Protein AF-A0A9J6RH20-F1 (afdb_monomer_lite)

Foldseek 3Di:
DVLVVVLVVLVVVLVVVLVVVCVVLVQDDPVDPDDQPDPVLVVLVVVLVVLLVVLVVCCVPHPPVVVSVLSNLVSVLVNLVVVLVCCCVPVVVSVVSVSSVSVSVSSVSSSVSVCCQFVDKDFPVNVQVVPVHPDLVQFQKKKKWKWFADPPDPDPVVRIDTPDIDMDRDSVLSVVLVVLSRPWTKGFDDDDDPARIWIWIWTDGPDDDTWIWIDGQQWIDTPPTIIGTDDGSVSVVCVVVVVRD

Structure (mmCIF, N/CA/C/O backbone):
data_AF-A0A9J6RH20-F1
#
_entry.id   AF-A0A9J6RH20-F1
#
loop_
_atom_site.group_PDB
_atom_site.id
_atom_site.type_symbol
_atom_site.label_atom_id
_atom_site.label_alt_id
_atom_site.label_comp_id
_atom_site.label_asym_id
_atom_site.label_entity_id
_atom_site.label_seq_id
_atom_site.pdbx_PDB_ins_code
_atom_site.Cartn_x
_atom_site.Cartn_y
_atom_sit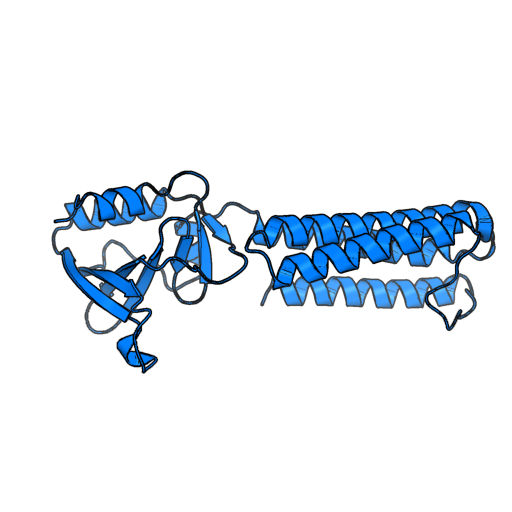e.Cartn_z
_atom_site.occupancy
_atom_site.B_iso_or_equiv
_atom_site.auth_seq_id
_atom_site.auth_comp_id
_atom_site.auth_asym_id
_atom_site.auth_atom_id
_atom_site.pdbx_PDB_model_num
ATOM 1 N N . MET A 1 1 ? -0.521 11.818 4.725 1.00 64.50 1 MET A N 1
ATOM 2 C CA . MET A 1 1 ? 0.294 13.010 4.383 1.00 64.50 1 MET A CA 1
ATOM 3 C C . MET A 1 1 ? 1.766 12.673 4.118 1.00 64.50 1 MET A C 1
ATOM 5 O O . MET A 1 1 ? 2.310 13.151 3.133 1.00 64.50 1 MET A O 1
ATOM 9 N N . TYR A 1 2 ? 2.419 11.834 4.931 1.00 85.81 2 TYR A N 1
ATOM 10 C CA . TYR A 1 2 ? 3.851 11.527 4.760 1.00 85.81 2 TYR A CA 1
ATOM 11 C C . TYR A 1 2 ? 4.201 10.781 3.461 1.00 85.81 2 TYR A C 1
ATOM 13 O O . TYR A 1 2 ? 5.155 11.158 2.785 1.00 85.81 2 TYR A O 1
ATOM 21 N N . LEU A 1 3 ? 3.400 9.788 3.052 1.00 89.50 3 LEU A N 1
ATOM 22 C CA . LEU A 1 3 ? 3.665 9.02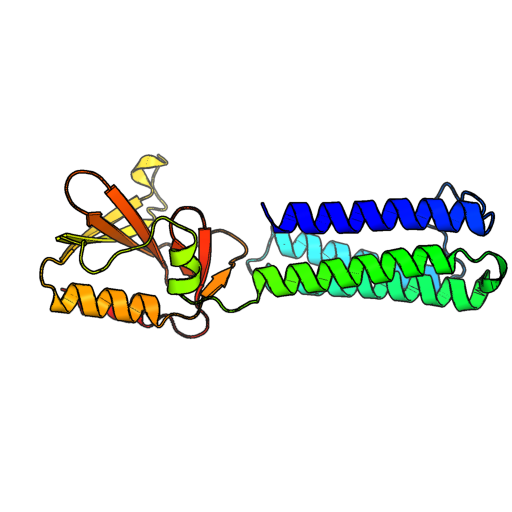5 1.825 1.00 89.50 3 LEU A CA 1
ATOM 23 C C . LEU A 1 3 ? 3.615 9.897 0.557 1.00 89.50 3 LEU A C 1
ATOM 25 O O . LEU A 1 3 ? 4.482 9.789 -0.305 1.00 89.50 3 LEU A O 1
ATOM 29 N N . SER A 1 4 ? 2.635 10.799 0.447 1.00 91.19 4 SER A N 1
ATOM 30 C CA . SER A 1 4 ? 2.509 11.688 -0.716 1.00 91.19 4 SER A CA 1
ATOM 31 C C . SER A 1 4 ? 3.667 12.682 -0.816 1.00 91.19 4 SER A C 1
ATOM 33 O O . SER A 1 4 ? 4.145 12.952 -1.918 1.00 91.19 4 SER A O 1
ATOM 35 N N . LEU A 1 5 ? 4.154 13.195 0.322 1.00 94.88 5 LEU A N 1
ATOM 36 C CA . LEU A 1 5 ? 5.342 14.052 0.365 1.00 94.88 5 LEU A CA 1
ATOM 37 C C . LEU A 1 5 ? 6.600 13.287 -0.061 1.00 94.88 5 LEU A C 1
ATOM 39 O O . LEU A 1 5 ? 7.385 13.815 -0.845 1.00 94.88 5 LEU A O 1
ATOM 43 N N . PHE A 1 6 ? 6.757 12.041 0.394 1.00 96.00 6 PHE A N 1
ATOM 44 C CA . PHE A 1 6 ? 7.849 11.161 -0.026 1.00 96.00 6 PHE A CA 1
ATOM 45 C C . PHE A 1 6 ? 7.833 10.898 -1.540 1.00 96.00 6 PHE A C 1
ATOM 47 O O . PHE A 1 6 ? 8.842 11.092 -2.209 1.00 96.00 6 PHE A O 1
ATOM 54 N N . ILE A 1 7 ? 6.685 10.523 -2.114 1.00 96.00 7 ILE A N 1
ATOM 55 C CA . ILE A 1 7 ? 6.575 10.278 -3.562 1.00 96.00 7 ILE A CA 1
ATOM 56 C C . ILE A 1 7 ? 6.901 11.556 -4.346 1.00 96.00 7 ILE A C 1
ATOM 58 O O . ILE A 1 7 ? 7.704 11.529 -5.280 1.00 96.00 7 ILE A O 1
ATOM 62 N N . THR A 1 8 ? 6.328 12.691 -3.936 1.00 96.62 8 THR A N 1
ATOM 63 C CA . THR A 1 8 ? 6.542 13.983 -4.606 1.00 96.62 8 THR A CA 1
ATOM 64 C C . THR A 1 8 ? 8.010 14.408 -4.558 1.00 96.62 8 THR A C 1
ATOM 66 O O . THR A 1 8 ? 8.539 14.885 -5.562 1.00 96.62 8 THR A O 1
ATOM 69 N N . SER A 1 9 ? 8.696 14.209 -3.427 1.00 97.50 9 SER A N 1
ATOM 70 C CA . SER A 1 9 ? 10.112 14.565 -3.298 1.00 97.50 9 SER A CA 1
ATOM 71 C C . SER A 1 9 ? 11.002 13.694 -4.186 1.00 97.50 9 SER A C 1
ATOM 73 O O . SER A 1 9 ? 11.855 14.232 -4.894 1.00 97.50 9 SER A O 1
ATOM 75 N N . VAL A 1 10 ? 10.763 12.379 -4.240 1.00 97.69 10 VAL A N 1
ATOM 76 C CA . VAL A 1 10 ? 11.505 11.466 -5.125 1.00 97.69 10 VAL A CA 1
ATOM 77 C C . VAL A 1 10 ? 11.283 11.832 -6.595 1.00 97.69 10 VAL A C 1
ATOM 79 O O . VAL A 1 10 ? 12.251 11.916 -7.358 1.00 97.69 10 VAL A O 1
ATOM 82 N N . MET A 1 11 ? 10.043 12.129 -6.998 1.00 96.56 11 MET A N 1
ATOM 83 C CA . MET A 1 11 ? 9.741 12.570 -8.366 1.00 96.56 11 MET A CA 1
ATOM 84 C C . MET A 1 11 ? 10.422 13.902 -8.708 1.00 96.56 11 MET A C 1
ATOM 86 O O . MET A 1 11 ? 10.992 14.031 -9.792 1.00 96.56 11 MET A O 1
ATOM 90 N N . LEU A 1 12 ? 10.433 14.868 -7.783 1.00 97.50 12 LEU A N 1
ATOM 91 C CA . LEU A 1 12 ? 11.101 16.157 -7.976 1.00 97.50 12 LEU A CA 1
ATOM 92 C C . LEU A 1 12 ? 12.617 15.993 -8.147 1.00 97.50 12 LEU A C 1
ATOM 94 O O . LEU A 1 12 ? 13.195 16.549 -9.080 1.00 97.50 12 LEU A O 1
ATOM 98 N N . VAL A 1 13 ? 13.264 15.199 -7.289 1.00 97.88 13 VAL A N 1
ATOM 99 C CA . VAL A 1 13 ? 14.702 14.901 -7.402 1.00 97.88 13 VAL A CA 1
ATOM 100 C C . VAL A 1 13 ? 15.001 14.208 -8.732 1.00 97.88 13 VAL A C 1
ATOM 102 O O . VAL A 1 13 ? 15.933 14.598 -9.433 1.00 97.88 13 VAL A O 1
ATOM 105 N N . THR A 1 14 ? 14.176 13.236 -9.125 1.00 96.44 14 THR A N 1
ATOM 106 C CA . THR A 1 14 ? 14.319 12.518 -10.403 1.00 96.44 14 THR A CA 1
ATOM 107 C C . THR A 1 14 ? 14.199 13.464 -11.597 1.00 96.44 14 THR A C 1
ATOM 109 O O . THR A 1 14 ? 14.996 13.380 -12.533 1.00 96.44 14 THR A O 1
ATOM 112 N N . LEU A 1 15 ? 13.254 14.408 -11.557 1.00 95.12 15 LEU A N 1
ATOM 113 C CA . LEU A 1 15 ? 13.087 15.433 -12.586 1.00 95.12 15 LEU A CA 1
ATOM 114 C C . LEU A 1 15 ? 14.332 16.325 -12.694 1.00 95.12 15 LEU A C 1
ATOM 116 O O . LEU A 1 15 ? 14.847 16.529 -13.794 1.00 95.12 15 LEU A O 1
ATOM 120 N N . LEU A 1 16 ? 14.847 16.823 -11.565 1.00 96.81 16 LEU A N 1
ATOM 121 C CA . LEU A 1 16 ? 16.051 17.660 -11.534 1.00 96.81 16 LEU A CA 1
ATOM 122 C C . LEU A 1 16 ? 17.280 16.911 -12.066 1.00 96.81 16 LEU A C 1
ATOM 124 O O . LEU A 1 16 ? 18.021 17.455 -12.888 1.00 96.81 16 LEU A O 1
ATOM 128 N N . LEU A 1 17 ? 17.467 15.651 -11.659 1.00 96.31 17 LEU A N 1
ATOM 129 C CA . LEU A 1 17 ? 18.543 14.794 -12.161 1.00 96.31 17 LEU A CA 1
ATOM 130 C C . LEU A 1 17 ? 18.401 14.530 -13.661 1.00 96.31 17 LEU A C 1
ATOM 132 O O . LEU A 1 17 ? 19.386 14.621 -14.388 1.00 96.31 17 LEU A O 1
ATOM 136 N N . THR A 1 18 ? 17.186 14.280 -14.146 1.00 93.25 18 THR A N 1
ATOM 137 C CA . THR A 1 18 ? 16.918 14.077 -15.576 1.00 93.25 18 THR A CA 1
ATOM 138 C C . THR A 1 18 ? 17.274 15.320 -16.388 1.00 93.25 18 THR A C 1
ATOM 140 O O . THR A 1 18 ? 17.950 15.217 -17.411 1.00 93.25 18 THR A O 1
ATOM 143 N N . LEU A 1 19 ? 16.880 16.511 -15.924 1.00 92.62 19 LEU A N 1
ATOM 144 C CA . LEU A 1 19 ? 17.245 17.777 -16.566 1.00 92.62 19 LEU A CA 1
ATOM 145 C C . LEU A 1 19 ? 18.763 17.995 -16.572 1.00 92.62 19 LEU A C 1
ATOM 147 O O . LEU A 1 19 ? 19.318 18.452 -17.574 1.00 92.62 19 LEU A O 1
ATOM 151 N N . TRP A 1 20 ? 19.439 17.650 -15.477 1.00 94.75 20 TRP A N 1
ATOM 152 C CA . TRP A 1 20 ? 20.892 17.740 -15.378 1.00 94.75 20 TRP A CA 1
ATOM 153 C C . TRP A 1 20 ? 21.604 16.764 -16.328 1.00 94.75 20 TRP A C 1
ATOM 155 O O . TRP A 1 20 ? 22.476 17.196 -17.082 1.00 94.75 20 TRP A O 1
ATOM 165 N N . VAL A 1 21 ? 21.200 15.488 -16.369 1.00 93.31 21 VAL A N 1
ATOM 166 C CA . VAL A 1 21 ? 21.754 14.463 -17.278 1.00 93.31 21 VAL A CA 1
ATOM 167 C C . VAL A 1 21 ? 21.551 14.867 -18.735 1.00 93.31 21 VAL A C 1
ATOM 169 O O . VAL A 1 21 ? 22.513 14.857 -19.504 1.00 93.31 21 VAL A O 1
ATOM 172 N N . LYS A 1 22 ? 20.342 15.313 -19.105 1.00 90.00 22 LYS A N 1
ATOM 173 C CA . LYS A 1 22 ? 20.048 15.801 -20.462 1.00 90.00 22 LYS A CA 1
ATOM 174 C C . LYS A 1 22 ? 20.998 16.917 -20.885 1.00 90.00 22 LYS A C 1
ATOM 176 O O . LYS A 1 22 ? 21.574 16.854 -21.967 1.00 90.00 22 LYS A O 1
ATOM 181 N N . ARG A 1 23 ? 21.214 17.907 -20.011 1.00 90.75 23 ARG A N 1
ATOM 182 C CA . ARG A 1 23 ? 22.153 19.012 -20.268 1.00 90.75 23 ARG A CA 1
ATOM 183 C C . ARG A 1 23 ? 23.605 18.544 -20.330 1.00 90.75 23 ARG A C 1
ATOM 185 O O . ARG A 1 23 ? 24.365 19.053 -21.144 1.00 90.75 23 ARG A O 1
ATOM 192 N N . LYS A 1 24 ? 24.003 17.604 -19.470 1.00 93.81 24 LYS A N 1
ATOM 193 C CA . LYS A 1 24 ? 25.392 17.138 -19.367 1.00 93.81 24 LYS A CA 1
ATOM 194 C C . LYS A 1 24 ? 25.829 16.307 -20.572 1.00 93.81 24 LYS A C 1
ATOM 196 O O . LYS A 1 24 ? 26.996 16.384 -20.954 1.00 93.81 24 LYS A O 1
ATOM 201 N N . PHE A 1 25 ? 24.921 15.509 -21.129 1.00 91.06 25 PHE A N 1
ATOM 202 C CA . PHE A 1 25 ? 25.216 14.576 -22.217 1.00 91.06 25 PHE A CA 1
ATOM 203 C C . PHE A 1 25 ? 24.659 15.004 -23.577 1.00 91.06 25 PHE A C 1
ATOM 205 O O . PHE A 1 25 ? 24.867 14.275 -24.541 1.00 91.06 25 PHE A O 1
ATOM 212 N N . THR A 1 26 ? 24.009 16.170 -23.658 1.00 89.00 26 THR A N 1
ATOM 213 C CA . THR A 1 26 ? 23.410 16.714 -24.890 1.00 89.00 26 THR A CA 1
ATOM 214 C C . THR A 1 26 ? 22.468 15.706 -25.554 1.00 89.00 26 THR A C 1
ATOM 216 O O . THR A 1 26 ? 22.527 15.471 -26.754 1.00 89.00 26 THR A O 1
ATOM 219 N N . ILE A 1 27 ? 21.623 15.074 -24.738 1.00 83.56 27 ILE A N 1
ATOM 220 C CA . ILE A 1 27 ? 20.660 14.073 -25.201 1.00 83.56 27 ILE A CA 1
ATOM 221 C C . ILE A 1 27 ? 19.547 14.785 -25.979 1.00 83.56 27 ILE A C 1
ATOM 223 O O . ILE A 1 27 ? 18.946 15.735 -25.460 1.00 83.56 27 ILE A O 1
ATOM 227 N N . GLU A 1 28 ? 19.280 14.343 -27.209 1.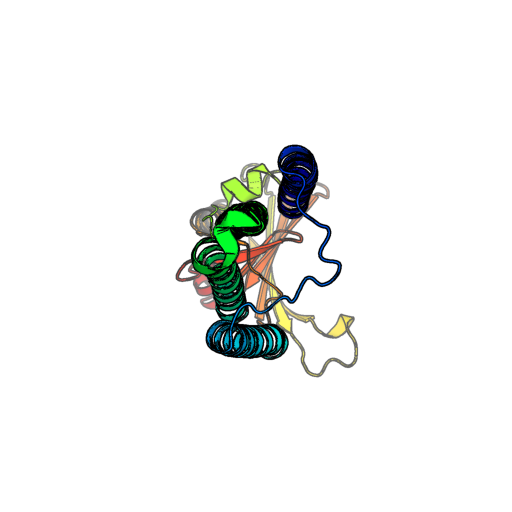00 77.31 28 GLU A N 1
ATOM 228 C CA . GLU A 1 28 ? 18.233 14.924 -28.048 1.00 77.31 28 GLU A CA 1
ATOM 229 C C . GLU A 1 28 ? 16.852 14.758 -27.405 1.00 77.31 28 GLU A C 1
ATOM 231 O O . GLU A 1 28 ? 16.522 13.751 -26.777 1.00 77.31 28 GLU A O 1
ATOM 236 N N . VAL A 1 29 ? 16.013 15.787 -27.536 1.00 63.53 29 VAL A N 1
ATOM 237 C CA . VAL A 1 29 ? 14.660 15.750 -26.983 1.00 63.53 29 VAL A CA 1
ATOM 238 C C . VAL A 1 29 ? 13.789 14.901 -27.898 1.00 63.53 29 VAL A C 1
ATOM 240 O O . VAL A 1 29 ? 13.156 15.411 -28.820 1.00 63.53 29 VAL A O 1
ATOM 243 N N . ASN A 1 30 ? 13.706 13.604 -27.612 1.00 62.31 30 ASN A N 1
ATOM 244 C CA . ASN A 1 30 ? 12.629 12.794 -28.157 1.00 62.31 30 ASN A CA 1
ATOM 245 C C . ASN A 1 30 ? 11.309 13.234 -27.509 1.00 62.31 30 ASN A C 1
ATOM 247 O O . ASN A 1 30 ? 11.083 13.059 -26.312 1.00 62.31 30 ASN A O 1
ATOM 251 N N . VAL A 1 31 ? 10.441 13.859 -28.308 1.00 53.22 31 VAL A N 1
ATOM 252 C CA . VAL A 1 31 ? 9.134 14.383 -27.868 1.00 53.22 31 VAL A CA 1
ATOM 253 C C . VAL A 1 31 ? 8.159 13.243 -27.541 1.00 53.22 31 VAL A C 1
ATOM 255 O O . VAL A 1 31 ? 7.166 13.448 -26.846 1.00 53.22 31 VAL A O 1
ATOM 258 N N . TRP A 1 32 ? 8.444 12.026 -28.016 1.00 51.25 32 TRP A N 1
ATOM 259 C CA . TRP A 1 32 ? 7.594 10.859 -27.823 1.00 51.25 32 TRP A CA 1
ATOM 260 C C . TRP A 1 32 ? 8.160 9.910 -26.757 1.00 51.25 32 TRP A C 1
ATOM 262 O O . TRP A 1 32 ? 9.207 9.307 -26.981 1.00 51.25 32 TRP A O 1
ATOM 272 N N . PRO A 1 33 ? 7.447 9.696 -25.633 1.00 57.22 33 PRO A N 1
ATOM 273 C CA . PRO A 1 33 ? 7.879 8.791 -24.563 1.00 57.22 33 PRO A CA 1
ATOM 274 C C . PRO A 1 33 ? 7.775 7.301 -24.941 1.00 57.22 33 PRO A C 1
ATOM 276 O O . PRO A 1 33 ? 8.139 6.439 -24.151 1.00 57.22 33 PRO A O 1
ATOM 279 N N . TYR A 1 34 ? 7.255 6.985 -26.133 1.00 60.09 34 TYR A N 1
ATOM 280 C CA . TYR A 1 34 ? 7.046 5.627 -26.635 1.00 60.09 34 TYR A CA 1
ATOM 281 C C . TYR A 1 34 ? 7.910 5.377 -27.879 1.00 60.09 34 TYR A C 1
ATOM 283 O O . TYR A 1 34 ? 7.411 5.322 -29.004 1.00 60.09 34 TYR A O 1
ATOM 291 N N . ARG A 1 35 ? 9.224 5.222 -27.684 1.00 71.50 35 ARG A N 1
ATOM 292 C CA . ARG A 1 35 ? 10.146 4.794 -28.745 1.00 71.50 35 ARG A CA 1
ATOM 293 C C . ARG A 1 35 ? 10.448 3.306 -28.581 1.00 71.50 35 ARG A C 1
ATOM 295 O O . ARG A 1 35 ? 11.032 2.873 -27.596 1.00 71.50 35 ARG A O 1
ATOM 302 N N . THR A 1 36 ? 10.022 2.497 -29.547 1.00 81.19 36 THR A N 1
ATOM 303 C CA . THR A 1 36 ? 10.383 1.074 -29.598 1.00 81.19 36 THR A CA 1
ATOM 304 C C . THR A 1 36 ? 11.574 0.883 -30.524 1.00 81.19 36 THR A C 1
ATOM 306 O O . THR A 1 36 ? 11.477 1.210 -31.702 1.00 81.19 36 THR A O 1
ATOM 309 N N . ILE A 1 37 ? 12.653 0.302 -30.006 1.00 86.00 37 ILE A N 1
ATOM 310 C CA . ILE A 1 37 ? 13.910 0.098 -30.748 1.00 86.00 37 ILE A CA 1
ATOM 311 C C . ILE A 1 37 ? 13.798 -1.052 -31.759 1.00 86.00 37 ILE A C 1
ATOM 313 O O . ILE A 1 37 ? 14.324 -0.991 -32.864 1.00 86.00 37 ILE A O 1
ATOM 317 N N . ASN A 1 38 ? 13.096 -2.128 -31.395 1.00 90.38 38 ASN A N 1
ATOM 318 C CA . ASN A 1 38 ? 12.910 -3.289 -32.262 1.00 90.38 38 ASN A CA 1
ATOM 319 C C . ASN A 1 38 ? 11.540 -3.957 -32.045 1.00 90.38 38 ASN A C 1
ATOM 321 O O . ASN A 1 38 ? 10.786 -3.617 -31.127 1.00 90.38 38 ASN A O 1
ATOM 325 N N . ASN A 1 39 ? 11.213 -4.932 -32.900 1.00 91.75 39 ASN A N 1
ATOM 326 C CA . ASN A 1 39 ? 9.940 -5.658 -32.836 1.00 91.75 39 ASN A CA 1
ATOM 327 C C . ASN A 1 39 ? 9.758 -6.417 -31.514 1.00 91.75 39 ASN A C 1
ATOM 329 O O . ASN A 1 39 ? 8.654 -6.435 -30.975 1.00 91.75 39 ASN A O 1
ATOM 333 N N . THR A 1 40 ? 10.827 -6.995 -30.962 1.00 92.62 40 THR A N 1
ATOM 334 C CA . THR A 1 40 ? 10.778 -7.693 -29.670 1.00 92.62 40 THR A CA 1
ATOM 335 C C . THR A 1 40 ? 10.413 -6.733 -28.542 1.00 92.62 40 THR A C 1
ATOM 337 O O . THR A 1 40 ? 9.513 -7.025 -27.758 1.00 92.62 40 THR A O 1
ATOM 340 N N . HIS A 1 41 ? 11.025 -5.548 -28.515 1.00 91.88 41 HIS A N 1
ATOM 341 C CA . HIS A 1 41 ? 10.736 -4.504 -27.539 1.00 91.88 41 HIS A CA 1
ATOM 342 C C . HIS A 1 41 ? 9.264 -4.081 -27.620 1.00 91.88 41 HIS A C 1
ATOM 344 O O . HIS A 1 41 ? 8.563 -4.048 -26.609 1.00 91.88 41 HIS A O 1
ATOM 350 N N . LYS A 1 42 ? 8.742 -3.887 -28.835 1.00 92.25 42 LYS A N 1
ATOM 351 C CA . LYS A 1 42 ? 7.322 -3.590 -29.060 1.00 92.25 42 LYS A CA 1
ATOM 352 C C . LYS A 1 42 ? 6.384 -4.677 -28.521 1.00 92.25 42 LYS A C 1
ATOM 354 O O . LYS A 1 42 ? 5.338 -4.350 -27.961 1.00 92.25 42 LYS A O 1
ATOM 359 N N . VAL A 1 43 ? 6.727 -5.955 -28.694 1.00 95.19 43 VAL A N 1
ATOM 360 C CA . VAL A 1 43 ? 5.924 -7.078 -28.178 1.00 95.19 43 VAL A CA 1
ATOM 361 C C . VAL A 1 43 ? 5.936 -7.098 -26.651 1.00 95.19 43 VAL A C 1
ATOM 363 O O . VAL A 1 43 ? 4.864 -7.144 -26.051 1.00 95.19 43 VAL A O 1
ATOM 366 N N . VAL A 1 44 ? 7.110 -6.984 -26.023 1.00 94.44 44 VAL A N 1
ATOM 367 C CA . VAL A 1 44 ? 7.230 -6.960 -24.554 1.00 94.44 44 VAL A CA 1
ATOM 368 C C . VAL A 1 44 ? 6.430 -5.799 -23.961 1.00 94.44 44 VAL A C 1
ATOM 370 O O . VAL A 1 44 ? 5.639 -6.012 -23.047 1.00 94.44 44 VAL A O 1
ATOM 373 N N . LYS A 1 45 ? 6.523 -4.598 -24.545 1.00 92.50 45 LYS A N 1
ATOM 374 C CA . LYS A 1 45 ? 5.720 -3.436 -24.131 1.00 92.50 45 LYS A CA 1
ATOM 375 C C . LYS A 1 45 ? 4.220 -3.688 -24.172 1.00 92.50 45 LYS A C 1
ATOM 377 O O . LYS A 1 45 ? 3.513 -3.313 -23.243 1.00 92.50 45 LYS A O 1
ATOM 382 N N . ARG A 1 46 ? 3.729 -4.328 -25.236 1.00 94.25 46 ARG A N 1
ATOM 383 C CA . ARG A 1 46 ? 2.306 -4.671 -25.369 1.00 94.25 46 ARG A CA 1
ATOM 384 C C . ARG A 1 46 ? 1.861 -5.667 -24.306 1.00 94.25 46 ARG A C 1
ATOM 386 O O . ARG A 1 46 ? 0.773 -5.506 -23.768 1.00 94.25 46 ARG A O 1
ATOM 393 N N . ILE A 1 47 ? 2.703 -6.650 -23.990 1.00 96.62 47 ILE A N 1
ATOM 394 C CA . ILE A 1 47 ? 2.435 -7.620 -22.924 1.00 96.62 47 ILE A CA 1
ATOM 395 C C . ILE A 1 47 ? 2.381 -6.910 -21.565 1.00 96.62 47 ILE A C 1
ATOM 397 O O . ILE A 1 47 ? 1.399 -7.066 -20.845 1.00 96.62 47 ILE A O 1
ATOM 401 N N . CYS A 1 48 ? 3.373 -6.074 -21.238 1.00 96.06 48 CYS A N 1
ATOM 402 C CA . CYS A 1 48 ? 3.378 -5.305 -19.990 1.00 96.06 48 CYS A CA 1
ATOM 403 C C . CYS A 1 48 ? 2.161 -4.377 -19.882 1.00 96.06 48 CYS A C 1
ATOM 405 O O . CYS A 1 48 ? 1.530 -4.318 -18.832 1.00 96.06 48 CYS A O 1
ATOM 407 N N . LEU A 1 49 ? 1.794 -3.689 -20.968 1.00 95.19 49 LEU A N 1
ATOM 408 C CA . LEU A 1 49 ? 0.612 -2.827 -21.003 1.00 95.19 49 LEU A CA 1
ATOM 409 C C . LEU A 1 49 ? -0.677 -3.625 -20.782 1.00 95.19 49 LEU A C 1
ATOM 411 O O . LEU A 1 49 ? -1.529 -3.196 -20.010 1.00 95.19 49 LEU A O 1
ATOM 415 N N . PHE A 1 50 ? -0.813 -4.786 -21.427 1.00 97.31 50 PHE A N 1
ATOM 416 C CA . PHE A 1 50 ? -1.953 -5.676 -21.218 1.00 97.31 50 PHE A CA 1
ATOM 417 C C . PHE A 1 50 ? -2.068 -6.094 -19.746 1.00 97.31 50 PHE A C 1
ATOM 419 O O . PHE A 1 50 ? -3.130 -5.925 -19.151 1.00 97.31 50 PHE A O 1
ATOM 426 N N . PHE A 1 51 ? -0.973 -6.550 -19.129 1.00 97.31 51 PHE A N 1
ATOM 427 C CA . PHE A 1 51 ? -0.968 -6.902 -17.706 1.00 97.31 51 PHE A CA 1
ATOM 428 C C . PHE A 1 51 ? -1.260 -5.707 -16.795 1.00 97.31 51 PHE A C 1
ATOM 430 O O . PHE A 1 51 ? -2.000 -5.858 -15.825 1.00 97.31 51 PHE A O 1
ATOM 437 N N . ALA A 1 52 ? -0.737 -4.520 -17.110 1.00 96.38 52 ALA A N 1
ATOM 438 C CA . ALA A 1 52 ? -1.030 -3.307 -16.354 1.00 96.38 52 ALA A CA 1
ATOM 439 C C . ALA A 1 52 ? -2.526 -2.960 -16.405 1.00 96.38 52 ALA A C 1
ATOM 441 O O . ALA A 1 52 ? -3.114 -2.681 -15.365 1.00 96.38 52 ALA A O 1
ATOM 442 N N . ILE A 1 53 ? -3.159 -3.048 -17.582 1.00 96.88 53 ILE A N 1
ATOM 443 C CA . ILE A 1 53 ? -4.608 -2.842 -17.736 1.00 96.88 53 ILE A CA 1
ATOM 444 C C . ILE A 1 53 ? -5.383 -3.869 -16.908 1.00 96.88 53 ILE A C 1
ATOM 446 O O . ILE A 1 53 ? -6.258 -3.476 -16.144 1.00 96.88 53 ILE A O 1
ATOM 450 N N . VAL A 1 54 ? -5.032 -5.158 -16.995 1.00 96.44 54 VAL A N 1
ATOM 451 C CA . VAL A 1 54 ? -5.671 -6.215 -16.191 1.00 96.44 54 VAL A CA 1
ATOM 452 C C . VAL A 1 54 ? -5.557 -5.921 -14.693 1.00 96.44 54 VAL A C 1
ATOM 454 O O . VAL A 1 54 ? -6.547 -6.054 -13.978 1.00 96.44 54 VAL A O 1
ATOM 457 N N . CYS A 1 55 ? -4.392 -5.473 -14.214 1.00 96.00 55 CYS A N 1
ATOM 458 C CA . CYS A 1 55 ? -4.212 -5.127 -12.803 1.00 96.00 55 CYS A CA 1
ATOM 459 C C . CYS A 1 55 ? -5.038 -3.905 -12.397 1.00 96.00 55 CYS A C 1
ATOM 461 O O . CYS A 1 55 ? -5.683 -3.937 -11.355 1.00 96.00 55 CYS A O 1
ATOM 463 N N . ILE A 1 56 ? -5.063 -2.853 -13.221 1.00 94.88 56 ILE A N 1
ATOM 464 C CA . ILE A 1 56 ? -5.880 -1.660 -12.965 1.00 94.88 56 ILE A CA 1
ATOM 465 C C . ILE A 1 56 ? -7.360 -2.041 -12.914 1.00 94.88 56 ILE A C 1
ATOM 467 O O . ILE A 1 56 ? -8.051 -1.656 -11.981 1.00 94.88 56 ILE A O 1
ATOM 471 N N . THR A 1 57 ? -7.853 -2.838 -13.862 1.00 93.75 57 THR A N 1
ATOM 472 C CA . THR A 1 57 ? -9.233 -3.337 -13.838 1.00 93.75 57 THR A CA 1
ATOM 473 C C . THR A 1 57 ? -9.502 -4.190 -12.595 1.00 93.75 57 THR A C 1
ATOM 475 O O . THR A 1 57 ? -10.531 -4.013 -11.947 1.00 93.75 57 THR A O 1
ATOM 478 N N . GLY A 1 58 ? -8.565 -5.061 -12.214 1.00 91.75 58 GLY A N 1
ATOM 479 C CA . GLY A 1 58 ? -8.643 -5.853 -10.986 1.00 91.75 58 GLY A CA 1
ATOM 480 C C . GLY A 1 58 ? -8.759 -4.994 -9.726 1.00 91.75 58 GLY A C 1
ATOM 481 O O . GLY A 1 58 ? -9.585 -5.300 -8.873 1.00 91.75 58 GLY A O 1
ATOM 482 N N . LEU A 1 59 ? -8.026 -3.876 -9.653 1.00 89.81 59 LEU A N 1
ATOM 483 C CA . LEU A 1 59 ? -8.111 -2.906 -8.553 1.00 89.81 59 LEU A CA 1
ATOM 484 C C . LEU A 1 59 ? -9.491 -2.245 -8.407 1.00 89.81 59 LEU A C 1
ATOM 486 O O . LEU A 1 59 ? -9.757 -1.696 -7.348 1.00 89.81 59 LEU A O 1
ATOM 490 N N . PHE A 1 60 ? -10.351 -2.248 -9.430 1.00 86.38 60 PHE A N 1
ATOM 491 C CA . PHE A 1 60 ? -11.689 -1.639 -9.346 1.00 86.38 60 PHE A CA 1
ATOM 492 C C . PHE A 1 60 ? -12.819 -2.646 -9.129 1.00 86.38 60 PHE A C 1
ATOM 494 O O . PHE A 1 60 ? -13.903 -2.253 -8.711 1.00 86.38 60 PHE A O 1
ATOM 501 N N . ILE A 1 61 ? -12.600 -3.917 -9.470 1.00 86.12 61 ILE A N 1
ATOM 502 C CA . ILE A 1 61 ? -13.669 -4.929 -9.521 1.00 86.12 61 ILE A CA 1
ATOM 503 C C . ILE A 1 61 ? -13.492 -5.993 -8.430 1.00 86.12 61 ILE A C 1
ATOM 505 O O . ILE A 1 61 ? -14.434 -6.711 -8.107 1.00 86.12 61 ILE A O 1
ATOM 509 N N . SER A 1 62 ? -12.293 -6.122 -7.866 1.00 81.12 62 SER A N 1
ATOM 510 C CA . SER A 1 62 ? -11.949 -7.200 -6.946 1.00 81.12 62 SER A CA 1
ATOM 511 C C . SER A 1 62 ? -11.559 -6.688 -5.568 1.00 81.12 62 SER A C 1
ATOM 513 O O . SER A 1 62 ? -10.854 -5.692 -5.451 1.00 81.12 62 SER A O 1
ATOM 515 N N . ASN A 1 63 ? -11.896 -7.463 -4.535 1.00 78.69 63 ASN A N 1
ATOM 516 C CA . ASN A 1 63 ? -11.473 -7.204 -3.157 1.00 78.69 63 ASN A CA 1
ATOM 517 C C . ASN A 1 63 ? -9.989 -7.542 -2.896 1.00 78.69 63 ASN A C 1
ATOM 519 O O . ASN A 1 63 ? -9.469 -7.296 -1.810 1.00 78.69 63 ASN A O 1
ATOM 523 N N . TYR A 1 64 ? -9.269 -8.062 -3.897 1.00 83.56 64 TYR A N 1
ATOM 524 C CA . TYR A 1 64 ? -7.839 -8.385 -3.817 1.00 83.56 64 TYR A CA 1
ATOM 525 C C . TYR A 1 64 ? -6.931 -7.200 -4.199 1.00 83.56 64 TYR A C 1
ATOM 527 O O . TYR A 1 64 ? -5.978 -7.354 -4.970 1.00 83.56 64 TYR A O 1
ATOM 535 N N . TYR A 1 65 ? -7.210 -6.007 -3.664 1.00 84.94 65 TYR A N 1
ATOM 536 C CA . TYR A 1 65 ? -6.496 -4.769 -4.008 1.00 84.94 65 TYR A CA 1
ATOM 537 C C . TYR A 1 65 ? -4.979 -4.867 -3.788 1.00 84.94 65 TYR A C 1
ATOM 539 O O . TYR A 1 65 ? -4.199 -4.435 -4.634 1.00 84.94 65 TYR A O 1
ATOM 547 N N . GLU A 1 66 ? -4.551 -5.488 -2.683 1.00 85.38 66 GLU A N 1
ATOM 548 C CA . GLU A 1 66 ? -3.132 -5.700 -2.355 1.00 85.38 66 GLU A CA 1
ATOM 549 C C . GLU A 1 66 ? -2.408 -6.497 -3.450 1.00 85.38 66 GLU A C 1
ATOM 551 O O . GLU A 1 66 ? -1.349 -6.090 -3.933 1.00 85.38 66 GLU A O 1
ATOM 556 N N . PHE A 1 67 ? -3.012 -7.606 -3.887 1.00 90.31 67 PHE A N 1
ATOM 557 C CA . PHE A 1 67 ? -2.447 -8.482 -4.910 1.00 90.31 67 PHE A CA 1
ATOM 558 C C . PHE A 1 67 ? -2.299 -7.757 -6.251 1.00 90.31 67 PHE A C 1
ATOM 560 O O . PHE A 1 67 ? -1.223 -7.776 -6.856 1.00 90.31 67 PHE A O 1
ATOM 567 N N . PHE A 1 68 ? -3.354 -7.076 -6.708 1.00 93.25 68 PHE A N 1
ATOM 568 C CA . PHE A 1 68 ? -3.308 -6.335 -7.969 1.00 93.25 68 PHE A CA 1
ATOM 569 C C . PHE A 1 68 ? -2.381 -5.116 -7.897 1.00 93.25 68 PHE A C 1
ATOM 571 O O . PHE A 1 68 ? -1.684 -4.833 -8.871 1.00 93.25 68 PHE A O 1
ATOM 578 N N . GLY A 1 69 ? -2.310 -4.437 -6.749 1.00 92.06 69 GLY A N 1
ATOM 579 C CA . GLY A 1 69 ? -1.417 -3.300 -6.525 1.00 92.06 69 GLY A CA 1
ATOM 580 C C . GLY A 1 69 ? 0.059 -3.696 -6.574 1.00 92.06 69 GLY A C 1
ATOM 581 O O . GLY A 1 69 ? 0.839 -3.074 -7.300 1.00 92.06 69 GLY A O 1
ATOM 582 N N . ILE A 1 70 ? 0.442 -4.772 -5.874 1.00 93.56 70 ILE A N 1
ATOM 583 C CA . ILE A 1 70 ? 1.810 -5.315 -5.923 1.00 93.56 70 ILE A CA 1
ATOM 584 C C . ILE A 1 70 ? 2.142 -5.805 -7.336 1.00 93.56 70 ILE A C 1
ATOM 586 O O . ILE A 1 70 ? 3.212 -5.502 -7.862 1.00 93.56 70 ILE A O 1
ATOM 590 N N . THR A 1 71 ? 1.225 -6.529 -7.982 1.00 95.38 71 THR A N 1
ATOM 591 C CA . THR A 1 71 ? 1.453 -7.043 -9.341 1.00 95.38 71 THR A CA 1
ATOM 592 C C . THR A 1 71 ? 1.651 -5.902 -10.339 1.00 95.38 71 THR A C 1
ATOM 594 O O . THR A 1 71 ? 2.584 -5.946 -11.141 1.00 95.38 71 THR A O 1
ATOM 597 N N . LEU A 1 72 ? 0.845 -4.837 -10.256 1.00 95.75 72 LEU A N 1
ATOM 598 C CA . LEU A 1 72 ? 1.001 -3.643 -11.089 1.00 95.75 72 LEU A CA 1
ATOM 599 C C . LEU A 1 72 ? 2.372 -2.989 -10.884 1.00 95.75 72 LEU A C 1
ATOM 601 O O . LEU A 1 72 ? 3.042 -2.644 -11.858 1.00 95.75 72 LEU A O 1
ATOM 605 N N . MET A 1 73 ? 2.812 -2.861 -9.631 1.00 95.44 73 MET A N 1
ATOM 606 C CA . MET A 1 73 ? 4.128 -2.322 -9.285 1.00 95.44 73 MET A CA 1
ATOM 607 C C . MET A 1 73 ? 5.258 -3.149 -9.918 1.00 95.44 73 MET A C 1
ATOM 609 O O . MET A 1 73 ? 6.143 -2.585 -10.562 1.00 95.44 73 MET A O 1
ATOM 613 N N . ILE A 1 74 ? 5.189 -4.482 -9.823 1.00 97.00 74 ILE A N 1
ATOM 614 C CA . ILE A 1 74 ? 6.155 -5.399 -10.450 1.00 97.00 74 ILE A CA 1
ATOM 615 C C . ILE A 1 74 ? 6.167 -5.228 -11.973 1.00 97.00 74 ILE A C 1
ATOM 617 O O . ILE A 1 74 ? 7.241 -5.122 -12.565 1.00 97.00 74 ILE A O 1
ATOM 621 N N . VAL A 1 75 ? 4.995 -5.163 -12.613 1.00 97.19 75 VAL A N 1
ATOM 622 C CA . VAL A 1 75 ? 4.872 -4.985 -14.071 1.00 97.19 75 VAL A CA 1
ATOM 623 C C . VAL A 1 75 ? 5.502 -3.666 -14.526 1.00 97.19 75 VAL A C 1
ATOM 625 O O . VAL A 1 75 ? 6.230 -3.645 -15.522 1.00 97.19 75 VAL A O 1
ATOM 628 N N . VAL A 1 76 ? 5.269 -2.572 -13.793 1.00 95.56 76 VAL A N 1
ATOM 629 C CA . VAL A 1 76 ? 5.857 -1.258 -14.097 1.00 95.56 76 VAL A CA 1
ATOM 630 C C . VAL A 1 76 ? 7.377 -1.288 -13.940 1.00 95.56 76 VAL A C 1
ATOM 632 O O . VAL A 1 76 ? 8.082 -0.879 -14.863 1.00 95.56 76 VAL A O 1
ATOM 635 N N . ILE A 1 77 ? 7.894 -1.816 -12.826 1.00 96.81 77 ILE A N 1
ATOM 636 C CA . ILE A 1 77 ? 9.344 -1.943 -12.597 1.00 96.81 77 ILE A CA 1
ATOM 637 C C . ILE A 1 77 ? 9.984 -2.791 -13.697 1.00 96.81 77 ILE A C 1
ATOM 639 O O . ILE A 1 77 ? 10.978 -2.376 -14.289 1.00 96.81 77 ILE A O 1
ATOM 643 N N . PHE A 1 78 ? 9.408 -3.956 -14.002 1.00 97.19 78 PHE A N 1
ATOM 644 C CA . PHE A 1 78 ? 9.917 -4.840 -15.046 1.00 97.19 78 PHE A CA 1
ATOM 645 C C . PHE A 1 78 ? 9.962 -4.135 -16.404 1.00 97.19 78 PHE A C 1
ATOM 647 O O . PHE A 1 78 ? 10.976 -4.206 -17.097 1.00 97.19 78 PHE A O 1
ATOM 654 N N . SER A 1 79 ? 8.899 -3.408 -16.764 1.00 95.19 79 SER A N 1
ATOM 655 C CA . SER A 1 79 ? 8.867 -2.614 -17.993 1.00 95.19 79 SER A CA 1
ATOM 656 C C . SER A 1 79 ? 10.003 -1.586 -18.039 1.00 95.19 79 SER A C 1
ATOM 658 O O . SER A 1 79 ? 10.659 -1.472 -19.068 1.00 95.19 79 SER A O 1
ATOM 660 N N . LEU A 1 80 ? 10.256 -0.854 -16.950 1.00 94.69 80 LEU A N 1
ATOM 661 C CA . LEU A 1 80 ? 11.308 0.173 -16.896 1.00 94.69 80 LEU A CA 1
ATOM 662 C C . LEU A 1 80 ? 12.725 -0.425 -16.944 1.00 94.69 80 LEU A C 1
ATOM 664 O O . LEU A 1 80 ? 13.597 0.083 -17.655 1.00 94.69 80 LEU A O 1
ATOM 668 N N . ILE A 1 81 ? 12.947 -1.543 -16.243 1.00 96.00 81 ILE A N 1
ATOM 669 C CA . ILE A 1 81 ? 14.207 -2.299 -16.312 1.00 96.00 81 ILE A CA 1
ATOM 670 C C . ILE A 1 81 ? 14.455 -2.762 -17.747 1.00 96.00 81 ILE A C 1
ATOM 672 O O . ILE A 1 81 ? 15.571 -2.642 -18.257 1.00 96.00 81 ILE A O 1
ATOM 676 N N . TYR A 1 82 ? 13.420 -3.291 -18.401 1.00 95.31 82 TYR A N 1
ATOM 677 C CA . TYR A 1 82 ? 13.531 -3.780 -19.765 1.00 95.31 82 TYR A CA 1
ATOM 678 C C . TYR A 1 82 ? 13.854 -2.652 -20.754 1.00 95.31 82 TYR A C 1
ATOM 680 O O . TYR A 1 82 ? 14.748 -2.832 -21.578 1.00 95.31 82 TYR A O 1
ATOM 688 N N . ASP A 1 83 ? 13.221 -1.481 -20.629 1.00 91.69 83 ASP A N 1
ATOM 689 C CA . ASP A 1 83 ? 13.544 -0.300 -21.450 1.00 91.69 83 ASP A CA 1
ATOM 690 C C . ASP A 1 83 ? 15.010 0.082 -21.317 1.00 91.69 83 ASP A C 1
ATOM 692 O O . ASP A 1 83 ? 15.741 0.144 -22.305 1.00 91.69 83 ASP A O 1
ATOM 696 N N . THR A 1 84 ? 15.454 0.230 -20.068 1.00 93.56 84 THR A N 1
ATOM 697 C CA . THR A 1 84 ? 16.836 0.571 -19.734 1.00 93.56 84 THR A CA 1
ATOM 698 C C . THR A 1 84 ? 17.813 -0.434 -20.342 1.00 93.56 84 THR A C 1
ATOM 700 O O . THR A 1 84 ? 18.839 -0.050 -20.903 1.00 93.56 84 THR A O 1
ATOM 703 N N . TYR A 1 85 ? 17.494 -1.729 -20.269 1.00 95.44 85 TYR A N 1
ATOM 704 C CA . TYR A 1 85 ? 18.315 -2.788 -20.851 1.00 95.44 85 TYR A CA 1
ATOM 705 C C . TYR A 1 85 ? 18.377 -2.713 -22.382 1.00 95.44 85 TYR A C 1
ATOM 707 O O . TYR A 1 85 ? 19.463 -2.833 -22.953 1.00 95.44 85 TYR A O 1
ATOM 715 N N . VAL A 1 86 ? 17.237 -2.541 -23.058 1.00 93.62 86 VAL A N 1
ATOM 716 C CA . VAL A 1 86 ? 17.191 -2.494 -24.527 1.00 93.62 86 VAL A CA 1
ATOM 717 C C . VAL A 1 86 ? 17.911 -1.245 -25.037 1.00 93.62 86 VAL A C 1
ATOM 719 O O . VAL A 1 86 ? 18.740 -1.369 -25.936 1.00 93.62 86 VAL A O 1
ATOM 722 N N . GLU A 1 87 ? 17.679 -0.079 -24.437 1.00 90.81 87 GLU A N 1
ATOM 723 C CA . GLU A 1 87 ? 18.382 1.163 -24.787 1.00 90.81 87 GLU A CA 1
ATOM 724 C C . GLU A 1 87 ? 19.890 1.031 -24.563 1.00 90.81 87 GLU A C 1
ATOM 726 O O . GLU A 1 87 ? 20.683 1.349 -25.448 1.00 90.81 87 GLU A O 1
ATOM 731 N N . TYR A 1 88 ? 20.310 0.465 -23.427 1.00 92.94 88 TYR A N 1
ATOM 732 C CA . TYR A 1 88 ? 21.728 0.234 -23.151 1.00 92.94 88 TYR A CA 1
ATOM 733 C C . TYR A 1 88 ? 22.376 -0.722 -24.160 1.00 92.94 88 TYR A C 1
ATOM 735 O O . TYR A 1 88 ? 23.534 -0.542 -24.535 1.00 92.94 88 TYR A O 1
ATOM 743 N N . LYS A 1 89 ? 21.651 -1.762 -24.586 1.00 93.50 89 LYS A N 1
ATOM 744 C CA . LYS A 1 89 ? 22.180 -2.797 -25.479 1.00 93.50 89 LYS A CA 1
ATOM 745 C C . LYS A 1 89 ? 22.228 -2.362 -26.941 1.00 93.50 89 LYS A C 1
ATOM 747 O O . LYS A 1 89 ? 23.169 -2.741 -27.634 1.00 93.50 89 LYS A O 1
ATOM 752 N N . TYR A 1 90 ? 21.213 -1.642 -27.415 1.00 89.69 90 TYR A N 1
ATOM 753 C CA . TYR A 1 90 ? 21.022 -1.363 -28.842 1.00 89.69 90 TYR A CA 1
ATOM 754 C C . TYR A 1 90 ? 21.291 0.097 -29.234 1.00 89.69 90 TYR A C 1
ATOM 756 O O . TYR A 1 90 ? 21.689 0.327 -30.368 1.00 89.69 90 TYR A O 1
ATOM 764 N N . GLU A 1 91 ? 21.136 1.063 -28.323 1.00 85.50 91 GLU A N 1
ATOM 765 C CA . GLU A 1 91 ? 21.267 2.509 -28.598 1.00 85.50 91 GLU A CA 1
ATOM 766 C C . GLU A 1 91 ? 22.218 3.192 -27.591 1.00 85.50 91 GLU A C 1
ATOM 768 O O . GLU A 1 91 ? 22.053 4.347 -27.199 1.00 85.50 91 GLU A O 1
ATOM 773 N N . ARG A 1 92 ? 23.263 2.476 -27.150 1.00 83.62 92 ARG A N 1
ATOM 774 C CA . ARG A 1 92 ? 24.189 2.934 -26.096 1.00 83.62 92 ARG A CA 1
ATOM 775 C C . ARG A 1 92 ? 24.805 4.310 -26.361 1.00 83.62 92 ARG A C 1
ATOM 777 O O . ARG A 1 92 ? 25.084 5.048 -25.415 1.00 83.62 92 ARG A O 1
ATOM 784 N N . GLU A 1 93 ? 25.071 4.619 -27.626 1.00 80.50 93 GLU A N 1
ATOM 785 C CA . GLU A 1 93 ? 25.711 5.867 -28.050 1.00 80.50 93 GLU A CA 1
ATOM 786 C C . GLU A 1 93 ? 24.810 7.088 -27.841 1.00 80.50 93 GLU A C 1
ATOM 788 O O . GLU A 1 93 ? 25.322 8.157 -27.502 1.00 80.50 93 GLU A O 1
ATOM 793 N N . GLU A 1 94 ? 23.487 6.909 -27.933 1.00 82.25 94 GLU A N 1
ATOM 794 C CA . GLU A 1 94 ? 22.488 7.960 -27.693 1.00 82.25 94 GLU A CA 1
ATOM 795 C C . GLU A 1 94 ? 22.380 8.312 -26.198 1.00 82.25 94 GLU A C 1
ATOM 797 O O . GLU A 1 94 ? 22.002 9.422 -25.839 1.00 82.25 94 GLU A O 1
ATOM 802 N N . LYS A 1 95 ? 22.798 7.397 -25.308 1.00 87.44 95 LYS A N 1
ATOM 803 C CA . LYS A 1 95 ? 22.806 7.554 -23.837 1.00 87.44 95 LYS A CA 1
ATOM 804 C C . LYS A 1 95 ? 21.429 7.764 -23.194 1.00 87.44 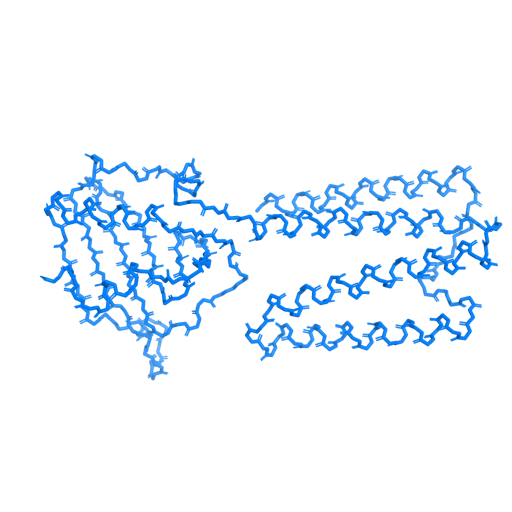95 LYS A C 1
ATOM 806 O O . LYS A 1 95 ? 21.376 7.974 -21.980 1.00 87.44 95 LYS A O 1
ATOM 811 N N . ASP A 1 96 ? 20.341 7.607 -23.946 1.00 86.00 96 ASP A N 1
ATOM 812 C CA . ASP A 1 96 ? 18.954 7.634 -23.452 1.00 86.00 96 ASP A CA 1
ATOM 813 C C . ASP A 1 96 ? 18.733 6.659 -22.284 1.00 86.00 96 ASP A C 1
ATOM 815 O O . ASP A 1 96 ? 18.060 7.001 -21.308 1.00 86.00 96 ASP A O 1
ATOM 819 N N . TYR A 1 97 ? 19.450 5.526 -22.289 1.00 90.81 97 TYR A N 1
ATOM 820 C CA . TYR A 1 97 ? 19.429 4.544 -21.202 1.00 90.81 97 TYR A CA 1
ATOM 821 C C . TYR A 1 97 ? 19.771 5.132 -19.825 1.00 90.81 97 TYR A C 1
ATOM 823 O O . TYR A 1 97 ? 19.352 4.576 -18.814 1.00 90.81 97 TYR A O 1
ATOM 831 N N . LEU A 1 98 ? 20.523 6.240 -19.740 1.00 92.75 98 LEU A N 1
ATOM 832 C CA . LEU A 1 98 ? 20.812 6.908 -18.464 1.00 92.75 98 LEU A CA 1
ATOM 833 C C . LEU A 1 98 ? 19.552 7.533 -17.856 1.00 92.75 98 LEU A C 1
ATOM 835 O O . LEU A 1 98 ? 19.389 7.527 -16.637 1.00 92.75 98 LEU A O 1
ATOM 839 N N . ILE A 1 99 ? 18.657 8.058 -18.694 1.00 91.81 99 ILE A N 1
ATOM 840 C CA . ILE A 1 99 ? 17.375 8.622 -18.262 1.00 91.81 99 ILE A CA 1
ATOM 841 C C . ILE A 1 99 ? 16.437 7.487 -17.844 1.00 91.81 99 ILE A C 1
ATOM 843 O O . ILE A 1 99 ? 15.856 7.541 -16.759 1.00 91.81 99 ILE A O 1
ATOM 847 N N . SER A 1 100 ? 16.340 6.429 -18.649 1.00 92.12 100 SER A N 1
ATOM 848 C CA . SER A 1 100 ? 15.538 5.245 -18.312 1.00 92.12 100 SER A CA 1
ATOM 849 C C . SER A 1 100 ? 16.032 4.557 -17.038 1.00 92.12 100 SER A C 1
ATOM 851 O O . SER A 1 100 ? 15.226 4.169 -16.188 1.00 92.12 100 SER A O 1
ATOM 853 N N . LEU A 1 101 ? 17.350 4.518 -16.821 1.00 94.81 101 LEU A N 1
ATOM 854 C CA . LEU A 1 101 ? 17.949 4.033 -15.580 1.00 94.81 101 LEU A CA 1
ATOM 855 C C . LEU A 1 101 ? 17.548 4.898 -14.378 1.00 94.81 101 LEU A C 1
ATOM 857 O O . LEU A 1 101 ? 17.172 4.352 -13.342 1.00 94.81 101 LEU A O 1
ATOM 861 N N . LEU A 1 102 ? 17.579 6.230 -14.503 1.00 95.25 102 LEU A N 1
ATOM 862 C CA . LEU A 1 102 ? 17.124 7.134 -13.439 1.00 95.25 102 LEU A CA 1
ATOM 863 C C . LEU A 1 102 ? 15.648 6.908 -13.093 1.00 95.25 102 LEU A C 1
ATOM 865 O O . LEU A 1 102 ? 15.307 6.821 -11.913 1.00 95.25 102 LEU A O 1
ATOM 869 N N . HIS A 1 103 ? 14.779 6.766 -14.096 1.00 93.75 103 HIS A N 1
ATOM 870 C CA . HIS A 1 103 ? 13.367 6.452 -13.870 1.00 93.75 103 HIS A CA 1
ATOM 871 C C . HIS A 1 103 ? 13.178 5.080 -13.216 1.00 93.75 103 HIS A C 1
ATOM 873 O O . HIS A 1 103 ? 12.357 4.948 -12.312 1.00 93.75 103 HIS A O 1
ATOM 879 N N . THR A 1 104 ? 13.968 4.081 -13.612 1.00 95.81 104 THR A N 1
ATOM 880 C CA . THR A 1 104 ? 13.953 2.746 -13.000 1.00 95.81 104 THR A CA 1
ATOM 881 C C . THR A 1 104 ? 14.341 2.807 -11.523 1.00 95.81 104 THR A C 1
ATOM 883 O O . THR A 1 104 ? 13.633 2.263 -10.677 1.00 95.81 104 THR A O 1
ATOM 886 N N . ILE A 1 105 ? 15.426 3.513 -11.188 1.00 97.31 105 ILE A N 1
ATOM 887 C CA . ILE A 1 105 ? 15.874 3.701 -9.798 1.00 97.31 105 ILE A CA 1
ATOM 888 C C . ILE A 1 105 ? 14.809 4.448 -8.989 1.00 97.31 105 ILE A C 1
ATOM 890 O O . ILE A 1 105 ? 14.479 4.040 -7.878 1.00 97.31 105 ILE A O 1
ATOM 894 N N . SER A 1 106 ? 14.235 5.509 -9.555 1.00 96.56 106 SER A N 1
ATOM 895 C CA . SER A 1 106 ? 13.154 6.276 -8.932 1.00 96.56 106 SER A CA 1
ATOM 896 C C . SER A 1 106 ? 11.933 5.405 -8.630 1.00 96.56 106 SER A C 1
ATOM 898 O O . SER A 1 106 ? 11.444 5.389 -7.500 1.00 96.56 106 SER A O 1
ATOM 900 N N . ALA A 1 107 ? 11.495 4.604 -9.605 1.00 96.12 107 ALA A N 1
ATOM 901 C CA . ALA A 1 107 ? 10.387 3.672 -9.440 1.00 96.12 107 ALA A CA 1
ATOM 902 C C . ALA A 1 107 ? 10.679 2.617 -8.364 1.00 96.12 107 ALA A C 1
ATOM 904 O O . ALA A 1 107 ? 9.791 2.320 -7.567 1.00 96.12 107 ALA A O 1
ATOM 905 N N . LEU A 1 108 ? 11.908 2.093 -8.286 1.00 97.25 108 LEU A N 1
ATOM 906 C CA . LEU A 1 108 ? 12.325 1.166 -7.228 1.00 97.25 108 LEU A CA 1
ATOM 907 C C . LEU A 1 108 ? 12.272 1.816 -5.839 1.00 97.25 108 LEU A C 1
ATOM 909 O O . LEU A 1 108 ? 11.708 1.226 -4.921 1.00 97.25 108 LEU A O 1
ATOM 913 N N . ILE A 1 109 ? 12.799 3.035 -5.688 1.00 97.69 109 ILE A N 1
ATOM 914 C CA . ILE A 1 109 ? 12.765 3.782 -4.418 1.00 97.69 109 ILE A CA 1
ATOM 915 C C . ILE A 1 109 ? 11.318 4.034 -3.981 1.00 97.69 109 ILE A C 1
ATOM 917 O O . ILE A 1 109 ? 10.974 3.782 -2.827 1.00 97.69 109 ILE A O 1
ATOM 921 N N . ILE A 1 110 ? 10.462 4.492 -4.901 1.00 97.06 110 ILE A N 1
ATOM 922 C CA . ILE A 1 110 ? 9.036 4.712 -4.629 1.00 97.06 110 ILE A CA 1
ATOM 923 C C . ILE A 1 110 ? 8.369 3.402 -4.213 1.00 97.06 110 ILE A C 1
ATOM 925 O O . ILE A 1 110 ? 7.655 3.373 -3.217 1.00 97.06 110 ILE A O 1
ATOM 929 N N . SER A 1 111 ? 8.631 2.319 -4.941 1.00 95.19 111 SER A N 1
ATOM 930 C CA . SER A 1 111 ? 8.044 1.003 -4.686 1.00 95.19 111 SER A CA 1
ATOM 931 C C . SER A 1 111 ? 8.418 0.469 -3.308 1.00 95.19 111 SER A C 1
ATOM 933 O O . SER A 1 111 ? 7.537 0.080 -2.546 1.00 95.19 111 SER A O 1
ATOM 935 N N . ILE A 1 112 ? 9.702 0.533 -2.943 1.00 95.25 112 ILE A N 1
ATOM 936 C CA . ILE A 1 112 ? 10.177 0.154 -1.607 1.00 95.25 112 ILE A CA 1
ATOM 937 C C . ILE A 1 112 ? 9.522 1.037 -0.543 1.00 95.25 112 ILE A C 1
ATOM 939 O O . ILE A 1 112 ? 9.014 0.513 0.439 1.00 95.25 112 ILE A O 1
ATOM 943 N N . GLY A 1 113 ? 9.472 2.357 -0.738 1.00 94.81 113 GLY A N 1
ATOM 944 C CA . GLY A 1 113 ? 8.856 3.265 0.232 1.00 94.81 113 GLY A CA 1
ATOM 945 C C . GLY A 1 113 ? 7.353 3.032 0.419 1.00 94.81 113 GLY A C 1
ATOM 946 O O . GLY A 1 113 ? 6.869 3.060 1.548 1.00 94.81 113 GLY A O 1
ATOM 947 N N . VAL A 1 114 ? 6.618 2.749 -0.662 1.00 92.50 114 VAL A N 1
ATOM 948 C CA . VAL A 1 114 ? 5.196 2.373 -0.610 1.00 92.50 114 VAL A CA 1
ATOM 949 C C . VAL A 1 114 ? 5.027 1.051 0.136 1.00 92.50 114 VAL A C 1
ATOM 951 O O . VAL A 1 114 ? 4.210 0.978 1.051 1.00 92.50 114 VAL A O 1
ATOM 954 N N . LEU A 1 115 ? 5.815 0.025 -0.202 1.00 92.19 115 LEU A N 1
ATOM 955 C CA . LEU A 1 115 ? 5.753 -1.267 0.481 1.00 92.19 115 LEU A CA 1
ATOM 956 C C . LEU A 1 115 ? 6.073 -1.124 1.969 1.00 92.19 115 LEU A C 1
ATOM 958 O O . LEU A 1 115 ? 5.295 -1.587 2.793 1.00 92.19 115 LEU A O 1
ATOM 962 N N . SER A 1 116 ? 7.143 -0.416 2.328 1.00 91.81 116 SER A N 1
ATOM 963 C CA . SER A 1 116 ? 7.479 -0.153 3.727 1.00 91.81 116 SER A CA 1
ATOM 964 C C . SER A 1 116 ? 6.360 0.601 4.442 1.00 91.81 116 SER A C 1
ATOM 966 O O . SER A 1 116 ? 5.999 0.238 5.554 1.00 91.81 116 SER A O 1
ATOM 968 N N . TYR A 1 117 ? 5.749 1.611 3.821 1.00 90.00 117 TYR A N 1
ATOM 969 C CA . TYR A 1 117 ? 4.673 2.370 4.460 1.00 90.00 117 TYR A CA 1
ATOM 970 C C . TYR A 1 117 ? 3.435 1.515 4.776 1.00 90.00 117 TYR A C 1
ATOM 972 O O . TYR A 1 117 ? 2.846 1.678 5.843 1.00 90.00 117 TYR A O 1
ATOM 980 N N . PHE A 1 118 ? 3.034 0.619 3.868 1.00 87.50 118 PHE A N 1
ATOM 981 C CA . PHE A 1 118 ? 1.824 -0.193 4.042 1.00 87.50 118 PHE A CA 1
ATOM 982 C C . PHE A 1 118 ? 2.059 -1.512 4.790 1.00 87.50 118 PHE A C 1
ATOM 984 O O . PHE A 1 118 ? 1.203 -1.925 5.567 1.00 87.50 118 PHE A O 1
ATOM 991 N N . TYR A 1 119 ? 3.210 -2.159 4.589 1.00 89.00 119 TYR A N 1
ATOM 992 C CA . TYR A 1 119 ? 3.495 -3.504 5.104 1.00 89.00 119 TYR A CA 1
ATOM 993 C C . TYR A 1 119 ? 4.373 -3.531 6.360 1.00 89.00 119 TYR A C 1
ATOM 995 O O . TYR A 1 119 ? 4.664 -4.617 6.862 1.00 89.00 119 TYR A O 1
ATOM 1003 N N . THR A 1 120 ? 4.782 -2.376 6.891 1.00 90.62 120 THR A N 1
ATOM 1004 C CA . THR A 1 120 ? 5.389 -2.331 8.229 1.00 90.62 120 THR A CA 1
ATOM 1005 C C . THR A 1 120 ? 4.346 -2.735 9.263 1.00 90.62 120 THR A C 1
ATOM 1007 O O . THR A 1 120 ? 3.259 -2.158 9.303 1.00 90.62 120 THR A O 1
ATOM 1010 N N . THR A 1 121 ? 4.686 -3.732 10.078 1.00 90.62 121 THR A N 1
ATOM 1011 C CA . THR A 1 121 ? 3.905 -4.106 11.256 1.00 90.62 121 THR A CA 1
ATOM 1012 C C . THR A 1 121 ? 4.004 -2.990 12.295 1.00 90.62 121 THR A C 1
ATOM 1014 O O . THR A 1 121 ? 5.099 -2.526 12.602 1.00 90.62 121 THR A O 1
ATOM 1017 N N . LEU A 1 122 ? 2.854 -2.551 12.788 1.00 91.00 122 LEU A N 1
ATOM 1018 C CA . LEU A 1 122 ? 2.668 -1.531 13.809 1.00 91.00 122 LEU A CA 1
ATOM 1019 C C . LEU A 1 122 ? 1.984 -2.180 15.007 1.00 91.00 122 LEU A C 1
ATOM 1021 O O . LEU A 1 122 ? 1.082 -2.998 14.834 1.00 91.00 122 LEU A O 1
ATOM 1025 N N . THR A 1 123 ? 2.384 -1.784 16.204 1.00 89.44 123 THR A N 1
ATOM 1026 C CA . THR A 1 123 ? 1.655 -2.106 17.432 1.00 89.44 123 THR A CA 1
ATOM 1027 C C . THR A 1 123 ? 0.578 -1.056 17.699 1.00 89.44 123 THR A C 1
ATOM 1029 O O . THR A 1 123 ? 0.575 0.029 17.101 1.00 89.44 123 THR A O 1
ATOM 1032 N N . PHE A 1 124 ? -0.336 -1.348 18.622 1.00 84.69 124 PHE A N 1
ATOM 1033 C CA . PHE A 1 124 ? -1.285 -0.345 19.099 1.00 84.69 124 PHE A CA 1
ATOM 1034 C C . PHE A 1 124 ? -0.579 0.885 19.678 1.00 84.69 124 PHE A C 1
ATOM 1036 O O . PHE A 1 124 ? -0.971 2.012 19.383 1.00 84.69 124 PHE A O 1
ATOM 1043 N N . ASP A 1 125 ? 0.497 0.679 20.440 1.00 83.94 125 ASP A N 1
ATOM 1044 C CA . ASP A 1 125 ? 1.268 1.763 21.050 1.00 83.94 125 ASP A CA 1
ATOM 1045 C C . ASP A 1 125 ? 1.939 2.652 19.988 1.00 83.94 125 ASP A C 1
ATOM 1047 O O . ASP A 1 125 ? 1.933 3.874 20.129 1.00 83.94 125 ASP A O 1
ATOM 1051 N N . ASP A 1 126 ? 2.420 2.087 18.873 1.00 85.75 126 ASP A N 1
ATOM 1052 C CA . ASP A 1 126 ? 2.961 2.874 17.750 1.00 85.75 126 ASP A CA 1
ATOM 1053 C C . ASP A 1 126 ? 1.900 3.786 17.114 1.00 85.75 126 ASP A C 1
ATOM 1055 O O . ASP A 1 126 ? 2.196 4.888 16.637 1.00 85.75 126 ASP A O 1
ATOM 1059 N N . ILE A 1 127 ? 0.648 3.328 17.077 1.00 83.25 127 ILE A N 1
ATOM 1060 C CA . ILE A 1 127 ? -0.478 4.097 16.540 1.00 83.25 127 ILE A CA 1
ATOM 1061 C C . ILE A 1 127 ? -0.908 5.162 17.554 1.00 83.25 127 ILE A C 1
ATOM 1063 O O . ILE A 1 127 ? -1.082 6.325 17.187 1.00 83.25 127 ILE A O 1
ATOM 1067 N N . ASN A 1 128 ? -1.005 4.777 18.825 1.00 76.56 128 ASN A N 1
ATOM 1068 C CA . ASN A 1 128 ? -1.433 5.611 19.943 1.00 76.56 128 ASN A CA 1
ATOM 1069 C C . ASN A 1 128 ? -0.385 6.660 20.356 1.00 76.56 128 ASN A C 1
ATOM 1071 O O . ASN A 1 128 ? -0.729 7.675 20.934 1.00 76.56 128 ASN A O 1
ATOM 1075 N N . ALA A 1 129 ? 0.897 6.487 20.031 1.00 66.12 129 ALA A N 1
ATOM 1076 C CA . ALA A 1 129 ? 1.908 7.530 20.235 1.00 66.12 129 ALA A CA 1
ATOM 1077 C C . ALA A 1 129 ? 1.719 8.744 19.299 1.00 66.12 129 ALA A C 1
ATOM 1079 O O . ALA A 1 129 ? 2.300 9.804 19.532 1.00 66.12 129 ALA A O 1
ATOM 1080 N N . ASN A 1 130 ? 0.931 8.591 18.226 1.00 59.09 130 ASN A N 1
ATOM 1081 C CA . ASN A 1 130 ? 0.698 9.618 17.205 1.00 59.09 130 ASN A CA 1
ATOM 1082 C C . ASN A 1 130 ? -0.674 10.310 17.311 1.00 59.09 130 ASN A C 1
ATOM 1084 O O . ASN A 1 130 ? -0.900 11.297 16.608 1.00 59.09 130 ASN A O 1
ATOM 1088 N N . ALA A 1 131 ? -1.573 9.803 18.151 1.00 54.12 131 ALA A N 1
ATOM 1089 C CA . ALA A 1 131 ? -2.903 10.344 18.427 1.00 54.12 131 ALA A CA 1
ATOM 1090 C C . ALA A 1 131 ? -3.010 10.523 19.943 1.00 54.12 131 ALA A C 1
ATOM 1092 O O . ALA A 1 131 ? -2.547 9.636 20.640 1.00 54.12 131 ALA A O 1
ATOM 1093 N N . ASP A 1 132 ? -3.533 11.642 20.455 1.00 56.38 132 ASP A N 1
ATOM 1094 C CA . ASP A 1 132 ? -3.605 11.945 21.898 1.00 56.38 132 ASP A CA 1
ATOM 1095 C C . ASP A 1 132 ? -3.887 10.682 22.740 1.00 56.38 132 ASP A C 1
ATOM 1097 O O . ASP A 1 132 ? -4.982 10.123 22.705 1.00 56.38 132 ASP A O 1
ATOM 1101 N N . SER A 1 133 ? -2.841 10.177 23.401 1.00 61.88 133 SER A N 1
ATOM 1102 C CA . SER A 1 133 ? -2.732 8.763 23.764 1.00 61.88 133 SER A CA 1
ATOM 1103 C C . SER A 1 133 ? -3.857 8.293 24.685 1.00 61.88 133 SER A C 1
ATOM 1105 O O . SER A 1 133 ? -4.106 8.943 25.702 1.00 61.88 133 SER A O 1
ATOM 1107 N N . ILE A 1 134 ? -4.427 7.108 24.420 1.00 69.00 134 ILE A N 1
ATOM 1108 C CA . ILE A 1 134 ? -5.177 6.329 25.418 1.00 69.00 134 ILE A CA 1
ATOM 1109 C C . ILE A 1 134 ? -4.306 6.171 26.656 1.00 69.00 134 ILE A C 1
ATOM 1111 O O . ILE A 1 134 ? -3.369 5.371 26.668 1.00 69.00 134 ILE A O 1
ATOM 1115 N N . ASN A 1 135 ? -4.611 6.945 27.692 1.00 72.38 135 ASN A N 1
ATOM 1116 C CA . ASN A 1 135 ? -4.046 6.747 29.009 1.00 72.38 135 ASN A CA 1
ATOM 1117 C C . ASN A 1 135 ? -4.999 5.844 29.788 1.00 72.38 135 ASN A C 1
ATOM 1119 O O . ASN A 1 135 ? -6.056 6.289 30.244 1.00 72.38 135 ASN A O 1
ATOM 1123 N N . SER A 1 136 ? -4.602 4.579 29.930 1.00 70.38 136 SER A N 1
ATOM 1124 C CA . SER A 1 136 ? -5.371 3.549 30.629 1.00 70.38 136 SER A CA 1
ATOM 1125 C C . SER A 1 136 ? -5.739 3.945 32.057 1.00 70.38 136 SER A C 1
ATOM 1127 O O . SER A 1 136 ? -6.803 3.571 32.528 1.00 70.38 136 SER A O 1
ATOM 1129 N N . GLU A 1 137 ? -4.912 4.757 32.720 1.00 75.88 137 GLU A N 1
ATOM 1130 C CA . GLU A 1 137 ? -5.154 5.212 34.096 1.00 75.88 137 GLU A CA 1
ATOM 1131 C C . GLU A 1 137 ? -6.239 6.295 34.202 1.00 75.88 137 GLU A C 1
ATOM 1133 O O . GLU A 1 137 ? -6.658 6.649 35.300 1.00 75.88 137 GLU A O 1
ATOM 1138 N N . SER A 1 138 ? -6.677 6.854 33.071 1.00 81.44 138 SER A N 1
ATOM 1139 C CA . SER A 1 138 ? -7.675 7.931 33.017 1.00 81.44 138 SER A CA 1
ATOM 1140 C C . SER A 1 138 ? -9.004 7.516 32.385 1.00 81.44 138 SER A C 1
ATOM 1142 O O . SER A 1 138 ? -9.885 8.360 32.219 1.00 81.44 138 SER A O 1
ATOM 1144 N N . ILE A 1 139 ? -9.143 6.240 32.009 1.00 85.94 139 ILE A N 1
ATOM 1145 C CA . ILE A 1 139 ? -10.399 5.695 31.490 1.00 85.94 139 ILE A CA 1
ATOM 1146 C C . ILE A 1 139 ? -11.343 5.481 32.670 1.00 85.94 139 ILE A C 1
ATOM 1148 O O . ILE A 1 139 ? -11.033 4.728 33.585 1.00 85.94 139 ILE A O 1
ATOM 1152 N N . GLU A 1 140 ? -12.507 6.123 32.628 1.00 88.50 140 GLU A N 1
ATOM 1153 C CA . GLU A 1 140 ? -13.559 5.923 33.632 1.00 88.50 140 GLU A CA 1
ATOM 1154 C C . GLU A 1 140 ? -14.505 4.782 33.242 1.00 88.50 140 GLU A C 1
ATOM 1156 O O . GLU A 1 140 ? -15.030 4.081 34.100 1.00 88.50 140 GLU A O 1
ATOM 1161 N N . SER A 1 141 ? -14.764 4.623 31.942 1.00 90.00 141 SER A N 1
ATOM 1162 C CA . SER A 1 141 ? -15.608 3.552 31.406 1.00 90.00 141 SER A CA 1
ATOM 1163 C C . SER A 1 141 ? -15.368 3.331 29.914 1.00 90.00 141 SER A C 1
ATOM 1165 O O . SER A 1 141 ? -14.920 4.233 29.189 1.00 90.00 141 SER A O 1
ATOM 1167 N N . ILE A 1 142 ? -15.713 2.132 29.444 1.00 90.94 142 ILE A N 1
ATOM 1168 C CA . ILE A 1 142 ? -15.681 1.760 28.026 1.00 90.94 142 ILE A CA 1
ATOM 1169 C C . ILE A 1 142 ? -17.074 1.289 27.605 1.00 90.94 142 ILE A C 1
ATOM 1171 O O . ILE A 1 142 ? -17.578 0.283 28.099 1.00 90.94 142 ILE A O 1
ATOM 1175 N N . GLU A 1 143 ? -17.696 1.996 26.660 1.00 92.62 143 GLU A N 1
ATOM 1176 C CA . GLU A 1 143 ? -18.947 1.560 26.029 1.00 92.62 143 GLU A CA 1
ATOM 1177 C C . GLU A 1 143 ? -18.615 0.746 24.768 1.00 92.62 143 GLU A C 1
ATOM 1179 O O . GLU A 1 143 ? -18.054 1.273 23.803 1.00 92.62 143 GLU A O 1
ATOM 1184 N N . ILE A 1 144 ? -18.977 -0.537 24.760 1.00 92.94 144 ILE A N 1
ATOM 1185 C CA . ILE A 1 144 ? -18.844 -1.443 23.617 1.00 92.94 144 ILE A CA 1
ATOM 1186 C C . ILE A 1 144 ? -20.204 -1.565 22.938 1.00 92.94 144 ILE A C 1
ATOM 1188 O O . ILE A 1 144 ? -21.166 -2.085 23.500 1.00 92.94 144 ILE A O 1
ATOM 1192 N N . MET A 1 145 ? -20.294 -1.103 21.697 1.00 92.94 145 MET A N 1
ATOM 1193 C CA . MET A 1 145 ? -21.517 -1.133 20.900 1.00 92.94 145 MET A CA 1
ATOM 1194 C C . MET A 1 145 ? -21.361 -2.095 19.724 1.00 92.94 145 MET A C 1
ATOM 1196 O O . MET A 1 145 ? -20.527 -1.866 18.851 1.00 92.94 145 MET A O 1
ATOM 1200 N N . HIS A 1 146 ? -22.196 -3.129 19.651 1.00 92.81 146 HIS A N 1
ATOM 1201 C CA . HIS A 1 146 ? -22.256 -4.018 18.491 1.00 92.81 146 HIS A CA 1
ATOM 1202 C C . HIS A 1 146 ? -23.193 -3.424 17.434 1.00 92.81 146 HIS A C 1
ATOM 1204 O O . HIS A 1 146 ? -24.387 -3.213 17.688 1.00 92.81 146 HIS A O 1
ATOM 1210 N N . TYR A 1 147 ? -22.652 -3.165 16.248 1.00 89.75 147 TYR A N 1
ATOM 1211 C CA . TYR A 1 147 ? -23.384 -2.672 15.090 1.00 89.75 147 TYR A CA 1
ATOM 1212 C C . TYR A 1 147 ? -23.505 -3.736 14.006 1.00 89.75 147 TYR A C 1
ATOM 1214 O O . TYR A 1 147 ? -22.567 -4.481 13.731 1.00 89.75 147 TYR A O 1
ATOM 1222 N N . GLN A 1 148 ? -24.660 -3.728 13.345 1.00 88.00 148 GLN A N 1
ATOM 1223 C CA . GLN A 1 148 ? -24.912 -4.454 12.112 1.00 88.00 148 GLN A CA 1
ATOM 1224 C C . GLN A 1 148 ? -25.362 -3.478 11.023 1.00 88.00 148 GLN A C 1
ATOM 1226 O O . GLN A 1 148 ? -26.216 -2.617 11.253 1.00 88.00 148 GLN A O 1
ATOM 1231 N N . VAL A 1 149 ? -24.820 -3.639 9.821 1.00 81.50 149 VAL A N 1
ATOM 1232 C CA . VAL A 1 149 ? -25.235 -2.890 8.638 1.00 81.50 149 VAL A CA 1
ATOM 1233 C C . VAL A 1 149 ? -26.614 -3.380 8.183 1.00 81.50 149 VAL A C 1
ATOM 1235 O O . VAL A 1 149 ? -26.809 -4.563 7.912 1.00 81.50 149 VAL A O 1
ATOM 1238 N N . ASN A 1 150 ? -27.585 -2.469 8.105 1.00 81.56 150 ASN A N 1
ATOM 1239 C CA . ASN A 1 150 ? -28.905 -2.734 7.539 1.00 81.56 150 ASN A CA 1
ATOM 1240 C C . ASN A 1 150 ? -28.871 -2.525 6.023 1.00 81.56 150 ASN A C 1
ATOM 1242 O O . ASN A 1 150 ? -28.874 -1.389 5.547 1.00 81.56 150 ASN A O 1
ATOM 1246 N N . GLU A 1 151 ? -28.853 -3.617 5.262 1.00 76.69 151 GLU A N 1
ATOM 1247 C CA . GLU A 1 151 ? -28.851 -3.564 3.793 1.00 76.69 151 GLU A CA 1
ATOM 1248 C C . GLU A 1 151 ? -30.157 -3.012 3.205 1.00 76.69 151 GLU A C 1
ATOM 1250 O O . GLU A 1 151 ? -30.149 -2.480 2.099 1.00 76.69 151 GLU A O 1
ATOM 1255 N N . ASN A 1 152 ? -31.260 -3.091 3.955 1.00 80.25 152 ASN A N 1
ATOM 1256 C CA . ASN A 1 152 ? -32.586 -2.643 3.523 1.00 80.25 152 ASN A CA 1
ATOM 1257 C C . ASN A 1 152 ? -32.913 -1.214 3.985 1.00 80.25 152 ASN A C 1
ATOM 1259 O O . ASN A 1 152 ? -34.070 -0.803 3.934 1.00 80.25 152 ASN A O 1
ATOM 1263 N N . ALA A 1 153 ? -31.936 -0.473 4.513 1.00 79.75 153 ALA A N 1
ATOM 1264 C CA . ALA A 1 153 ? -32.162 0.892 4.964 1.00 79.75 153 ALA A CA 1
ATOM 1265 C C . ALA A 1 153 ? -32.340 1.841 3.770 1.00 79.75 153 ALA A C 1
ATOM 1267 O O . ALA A 1 153 ? -31.412 2.047 2.989 1.00 79.75 153 ALA A O 1
ATOM 1268 N N . ASP A 1 154 ? -33.505 2.485 3.688 1.00 76.62 154 ASP A N 1
ATOM 1269 C CA . ASP A 1 154 ? -33.791 3.509 2.673 1.00 76.62 154 ASP A CA 1
ATOM 1270 C C . ASP A 1 154 ? -32.983 4.806 2.896 1.00 76.62 154 ASP A C 1
ATOM 1272 O O . ASP A 1 154 ? -32.809 5.602 1.974 1.00 76.62 154 ASP A O 1
ATOM 1276 N N . ASN A 1 155 ? -32.455 5.020 4.110 1.00 77.75 155 ASN A N 1
ATOM 1277 C CA . ASN A 1 155 ? -31.662 6.189 4.491 1.00 77.75 155 ASN A CA 1
ATOM 1278 C C . ASN A 1 155 ? -30.288 5.816 5.057 1.00 77.75 155 ASN A C 1
ATOM 1280 O O . ASN A 1 155 ? -30.125 4.839 5.784 1.00 77.75 155 ASN A O 1
ATOM 1284 N N . VAL A 1 156 ? -29.298 6.683 4.813 1.00 69.00 156 VAL A N 1
ATOM 1285 C CA . VAL A 1 156 ? -27.917 6.516 5.310 1.00 69.00 156 VAL A CA 1
ATOM 1286 C C . VAL A 1 156 ? -27.858 6.460 6.842 1.00 69.00 156 VAL A C 1
ATOM 1288 O O . VAL A 1 156 ? -27.020 5.750 7.391 1.00 69.00 156 VAL A O 1
ATOM 1291 N N . LEU A 1 157 ? -28.751 7.178 7.530 1.00 68.81 157 LEU A N 1
ATOM 1292 C CA . LEU A 1 157 ? -28.818 7.204 8.996 1.00 68.81 157 LEU A CA 1
ATOM 1293 C C . LEU A 1 157 ? -29.324 5.882 9.594 1.00 68.81 157 LEU A C 1
ATOM 1295 O O . LEU A 1 157 ? -28.876 5.503 10.671 1.00 68.81 157 LEU A O 1
ATOM 1299 N N . ASP A 1 158 ? -30.172 5.150 8.869 1.00 74.12 158 ASP A N 1
ATOM 1300 C CA . ASP A 1 158 ? -30.743 3.869 9.315 1.00 74.12 158 ASP A CA 1
ATOM 1301 C C . ASP A 1 158 ? -29.876 2.669 8.905 1.00 74.12 158 ASP A C 1
ATOM 1303 O O . ASP A 1 158 ? -30.194 1.511 9.192 1.00 74.12 158 ASP A O 1
ATOM 1307 N N . ARG A 1 159 ? -28.756 2.945 8.226 1.00 80.75 159 ARG A N 1
ATOM 1308 C CA . ARG A 1 159 ? -27.841 1.935 7.694 1.00 80.75 159 ARG A CA 1
ATOM 1309 C C . ARG A 1 159 ? -27.067 1.206 8.791 1.00 80.75 159 ARG A C 1
ATOM 1311 O O . ARG A 1 159 ? -26.540 0.132 8.528 1.00 80.75 159 ARG A O 1
ATOM 1318 N N . LEU A 1 160 ? -27.002 1.757 10.003 1.00 82.19 160 LEU A N 1
ATOM 1319 C CA . LEU A 1 160 ? -26.351 1.138 11.157 1.00 82.19 160 LEU A CA 1
ATOM 1320 C C . LEU A 1 160 ? -27.383 0.825 12.238 1.00 82.19 160 LEU A C 1
ATOM 1322 O O . LEU A 1 160 ? -27.898 1.719 12.904 1.00 82.19 160 LEU A O 1
ATOM 1326 N N . MET A 1 161 ? -27.645 -0.461 12.451 1.00 83.25 161 MET A N 1
ATOM 1327 C CA . MET A 1 161 ? -28.485 -0.932 13.546 1.00 83.25 161 MET A CA 1
ATOM 1328 C C . MET A 1 161 ? -27.610 -1.330 14.724 1.00 83.25 161 MET A C 1
ATOM 1330 O O . MET A 1 161 ? -26.798 -2.252 14.630 1.00 83.25 161 MET A O 1
ATOM 1334 N N . ARG A 1 162 ? -27.799 -0.654 15.857 1.00 86.19 162 ARG A N 1
ATOM 1335 C CA . ARG A 1 162 ? -27.185 -1.062 17.119 1.00 86.19 162 ARG A CA 1
ATOM 1336 C C . ARG A 1 162 ? -27.914 -2.294 17.650 1.00 86.19 162 ARG A C 1
ATOM 1338 O O . ARG A 1 162 ? -29.111 -2.236 17.920 1.00 86.19 162 ARG A O 1
ATOM 1345 N N . ARG A 1 163 ? -27.196 -3.405 17.788 1.00 85.75 163 ARG A N 1
ATOM 1346 C CA . ARG A 1 163 ? -27.730 -4.672 18.310 1.00 85.75 163 ARG A CA 1
ATOM 1347 C C . ARG A 1 163 ? -27.601 -4.769 19.818 1.00 85.75 163 ARG A C 1
ATOM 1349 O O . ARG A 1 163 ? -28.504 -5.278 20.474 1.00 85.75 163 ARG A O 1
ATOM 1356 N N . ARG A 1 164 ? -26.478 -4.287 20.348 1.00 86.75 164 ARG A N 1
ATOM 1357 C CA . ARG A 1 164 ? -26.117 -4.432 21.755 1.00 86.75 164 ARG A CA 1
ATOM 1358 C C . ARG A 1 164 ? -25.235 -3.276 22.208 1.00 86.75 164 ARG A C 1
ATOM 1360 O O . ARG A 1 164 ? -24.434 -2.782 21.417 1.00 86.75 164 ARG A O 1
ATOM 1367 N N . THR A 1 165 ? -25.372 -2.906 23.476 1.00 90.44 165 THR A N 1
ATOM 1368 C CA . THR A 1 165 ? -24.413 -2.077 24.209 1.00 90.44 165 THR A CA 1
ATOM 1369 C C . THR A 1 165 ? -24.001 -2.820 25.475 1.00 90.44 165 THR A C 1
ATOM 1371 O O . THR A 1 165 ? -24.860 -3.375 26.158 1.00 90.44 165 THR A O 1
ATOM 1374 N N . ILE A 1 166 ? -22.707 -2.814 25.766 1.00 92.12 166 ILE A N 1
ATOM 1375 C CA . ILE A 1 166 ? -22.099 -3.267 27.016 1.00 92.12 166 ILE A CA 1
ATOM 1376 C C . ILE A 1 166 ? -21.320 -2.075 27.572 1.00 92.12 166 ILE A C 1
ATOM 1378 O O . ILE A 1 166 ? -20.676 -1.360 26.802 1.00 92.12 166 ILE A O 1
ATOM 1382 N N . THR A 1 167 ? -21.377 -1.856 28.881 1.00 92.25 167 THR A N 1
ATOM 1383 C CA . THR A 1 167 ? -20.579 -0.825 29.550 1.00 92.25 167 THR A CA 1
ATOM 1384 C C . THR A 1 167 ? -19.638 -1.506 30.527 1.00 92.25 167 THR A C 1
ATOM 1386 O O . THR A 1 167 ? -20.094 -2.186 31.442 1.00 92.25 167 THR A O 1
ATOM 1389 N N . LEU A 1 168 ? -18.336 -1.320 30.326 1.00 91.00 168 LEU A N 1
ATOM 1390 C CA . LEU A 1 168 ? -17.301 -1.772 31.245 1.00 91.00 168 LEU A CA 1
ATOM 1391 C C . LEU A 1 168 ? -16.939 -0.627 32.190 1.00 91.00 168 LEU A C 1
ATOM 1393 O O . LEU A 1 168 ? -16.546 0.447 31.735 1.00 91.00 168 LEU A O 1
ATOM 1397 N N . GLU A 1 169 ? -17.078 -0.878 33.489 1.00 89.31 169 GLU A N 1
ATOM 1398 C CA . GLU A 1 169 ? -16.717 0.053 34.573 1.00 89.31 169 GLU A CA 1
ATOM 1399 C C . GLU A 1 169 ? -15.694 -0.564 35.545 1.00 89.31 169 GLU A C 1
ATOM 1401 O O . GLU A 1 169 ? -15.135 0.131 36.386 1.00 89.31 169 GLU A O 1
ATOM 1406 N N . ASN A 1 170 ? -15.445 -1.876 35.452 1.00 91.25 170 ASN A N 1
ATOM 1407 C CA . ASN A 1 170 ? -14.471 -2.574 36.285 1.00 91.25 170 ASN A CA 1
ATOM 1408 C C . ASN A 1 170 ? -13.070 -2.484 35.666 1.00 91.25 170 ASN A C 1
ATOM 1410 O O . ASN A 1 170 ? -12.869 -2.877 34.515 1.00 91.25 170 ASN A O 1
ATOM 1414 N N . ASP A 1 171 ? -12.095 -2.042 36.464 1.00 88.06 171 ASP A N 1
ATOM 1415 C CA . ASP A 1 171 ? -10.680 -1.952 36.093 1.00 88.06 171 ASP A CA 1
ATOM 1416 C C . ASP A 1 171 ? -10.126 -3.250 35.492 1.00 88.06 171 ASP A C 1
ATOM 1418 O O . ASP A 1 171 ? -9.301 -3.198 34.584 1.00 88.06 171 ASP A O 1
ATOM 1422 N N . GLN A 1 172 ? -10.548 -4.421 35.977 1.00 90.50 172 GLN A N 1
ATOM 1423 C CA . GLN A 1 172 ? -10.061 -5.705 35.472 1.00 90.50 172 GLN A CA 1
ATOM 1424 C C . GLN A 1 172 ? -10.441 -5.915 34.000 1.00 90.50 172 GLN A C 1
ATOM 1426 O O . GLN A 1 172 ? -9.559 -6.166 33.179 1.00 90.50 172 GLN A O 1
ATOM 1431 N N . ASP A 1 173 ? -11.723 -5.768 33.663 1.00 90.88 173 ASP A N 1
ATOM 1432 C CA . ASP A 1 173 ? -12.235 -6.023 32.310 1.00 90.88 173 ASP A CA 1
ATOM 1433 C C . ASP A 1 173 ? -11.748 -4.951 31.328 1.00 90.88 173 ASP A C 1
ATOM 1435 O O . ASP A 1 173 ? -11.384 -5.249 30.188 1.00 90.88 173 ASP A O 1
ATOM 1439 N N . MET A 1 174 ? -11.667 -3.696 31.791 1.00 89.88 174 MET A N 1
ATOM 1440 C CA . MET A 1 174 ? -11.087 -2.602 31.010 1.00 89.88 174 MET A CA 1
ATOM 1441 C C . MET A 1 174 ? -9.608 -2.857 30.700 1.00 89.88 174 MET A C 1
ATOM 1443 O O . MET A 1 174 ? -9.185 -2.694 29.555 1.00 89.88 174 MET A O 1
ATOM 1447 N N . ASN A 1 175 ? -8.822 -3.293 31.690 1.00 89.75 175 ASN A N 1
ATOM 1448 C CA . ASN A 1 175 ? -7.411 -3.612 31.484 1.00 89.75 175 ASN A CA 1
ATOM 1449 C C . ASN A 1 175 ? -7.223 -4.817 30.560 1.00 89.75 175 ASN A C 1
ATOM 1451 O O . ASN A 1 175 ? -6.341 -4.770 29.705 1.00 89.75 175 ASN A O 1
ATOM 1455 N N . GLU A 1 176 ? -8.047 -5.862 30.682 1.00 91.94 176 GLU A N 1
ATOM 1456 C CA . GLU A 1 176 ? -7.991 -7.008 29.767 1.00 91.94 176 GLU A CA 1
ATOM 1457 C C . GLU A 1 176 ? -8.241 -6.571 28.317 1.00 91.94 176 GLU A C 1
ATOM 1459 O O . GLU A 1 176 ? -7.444 -6.894 27.437 1.00 91.94 176 GLU A O 1
ATOM 1464 N N . LEU A 1 177 ? -9.279 -5.767 28.063 1.00 91.88 177 LEU A N 1
ATOM 1465 C CA . LEU A 1 177 ? -9.573 -5.249 26.722 1.00 91.88 177 LEU A CA 1
ATOM 1466 C C . LEU A 1 177 ? -8.421 -4.399 26.156 1.00 91.88 177 LEU A C 1
ATOM 1468 O O . LEU A 1 177 ? -8.105 -4.481 24.969 1.00 91.88 177 LEU A O 1
ATOM 1472 N N . ILE A 1 178 ? -7.784 -3.578 26.995 1.00 89.56 178 ILE A N 1
ATOM 1473 C CA . ILE A 1 178 ? -6.638 -2.753 26.589 1.00 89.56 178 ILE A CA 1
ATOM 1474 C C . ILE A 1 178 ? -5.419 -3.623 26.268 1.00 89.56 178 ILE A C 1
ATOM 1476 O O . ILE A 1 178 ? -4.709 -3.322 25.311 1.00 89.56 178 ILE A O 1
ATOM 1480 N N . ILE A 1 179 ? -5.169 -4.683 27.041 1.00 90.38 179 ILE A N 1
ATOM 1481 C CA . ILE A 1 179 ? -4.088 -5.640 26.768 1.00 90.38 179 ILE A CA 1
ATOM 1482 C C . ILE A 1 179 ? -4.333 -6.330 25.426 1.00 90.38 179 ILE A C 1
ATOM 1484 O O . ILE A 1 179 ? -3.450 -6.304 24.575 1.00 90.38 179 ILE A O 1
ATOM 1488 N N . GLU A 1 180 ? -5.546 -6.833 25.187 1.00 91.81 180 GLU A N 1
ATOM 1489 C CA . GLU A 1 180 ? -5.904 -7.444 23.902 1.00 91.81 180 GLU A CA 1
ATOM 1490 C C . GLU A 1 180 ? -5.704 -6.471 22.739 1.00 91.81 180 GLU A C 1
ATOM 1492 O O . GLU A 1 180 ? -5.127 -6.842 21.727 1.00 91.81 180 GLU A O 1
ATOM 1497 N N . LEU A 1 181 ? -6.113 -5.204 22.880 1.00 90.62 181 LEU A N 1
ATOM 1498 C CA . LEU A 1 181 ? -5.853 -4.183 21.860 1.00 90.62 181 LEU A CA 1
ATOM 1499 C C . LEU A 1 181 ? -4.356 -3.980 21.603 1.00 90.62 181 LEU A C 1
ATOM 1501 O O . LEU A 1 181 ? -3.967 -3.796 20.450 1.00 90.62 181 LEU A O 1
ATOM 1505 N N . LYS A 1 182 ? -3.532 -3.991 22.656 1.00 90.06 182 LYS A N 1
ATOM 1506 C CA . LYS A 1 182 ? -2.079 -3.782 22.576 1.00 90.06 182 LYS A CA 1
ATOM 1507 C C . LYS A 1 182 ? -1.329 -4.942 21.943 1.00 90.06 182 LYS A C 1
ATOM 1509 O O . LYS A 1 182 ? -0.360 -4.694 21.226 1.00 90.06 182 LYS A O 1
ATOM 1514 N N . ASP A 1 183 ? -1.798 -6.160 22.170 1.00 91.75 183 ASP A N 1
ATOM 1515 C CA . ASP A 1 183 ? -1.190 -7.379 21.640 1.00 91.75 183 ASP A CA 1
ATOM 1516 C C . ASP A 1 183 ? -1.460 -7.573 20.138 1.00 91.75 183 ASP A C 1
ATOM 1518 O O . ASP A 1 183 ? -0.816 -8.399 19.488 1.00 91.75 183 ASP A O 1
ATOM 1522 N N . LEU A 1 184 ? -2.368 -6.787 19.547 1.00 92.31 184 LEU A N 1
ATOM 1523 C CA . LEU A 1 184 ? -2.636 -6.847 18.115 1.00 92.31 184 LEU A CA 1
ATOM 1524 C C . LEU A 1 184 ? -1.484 -6.276 17.287 1.00 92.31 184 LEU A C 1
ATOM 1526 O O . LEU A 1 184 ? -1.101 -5.107 17.388 1.00 92.31 184 LEU A O 1
ATOM 1530 N N . GLU A 1 185 ? -1.020 -7.095 16.349 1.00 93.56 185 GLU A N 1
ATOM 1531 C CA . GLU A 1 185 ? -0.150 -6.657 15.271 1.00 93.56 185 GLU A CA 1
ATOM 1532 C C . GLU A 1 185 ? -0.978 -6.112 14.102 1.00 93.56 185 GLU A C 1
ATOM 1534 O O . GLU A 1 185 ? -1.854 -6.783 13.548 1.00 93.56 185 GLU A O 1
ATOM 1539 N N . LEU A 1 186 ? -0.685 -4.881 13.690 1.00 92.69 186 LEU A N 1
ATOM 1540 C CA . LEU A 1 186 ? -1.486 -4.129 12.732 1.00 92.69 186 LEU A CA 1
ATOM 1541 C C . LEU A 1 186 ? -0.658 -3.702 11.516 1.00 92.69 186 LEU A C 1
ATOM 1543 O O . LEU A 1 186 ? 0.525 -3.388 11.608 1.00 92.69 186 LEU A O 1
ATOM 1547 N N . ARG A 1 187 ? -1.283 -3.633 10.341 1.00 91.31 187 ARG A N 1
ATOM 1548 C CA . ARG A 1 187 ? -0.720 -3.000 9.131 1.00 91.31 187 ARG A CA 1
ATOM 1549 C C . ARG A 1 187 ? -1.692 -1.990 8.571 1.00 91.31 187 ARG A C 1
ATOM 1551 O O . ARG A 1 187 ? -2.895 -2.124 8.755 1.00 91.31 187 ARG A O 1
ATOM 1558 N N . ARG A 1 188 ? -1.203 -0.978 7.857 1.00 88.25 188 ARG A N 1
ATOM 1559 C CA . ARG A 1 188 ? -2.099 0.004 7.228 1.00 88.25 188 ARG A CA 1
ATOM 1560 C C . ARG A 1 188 ? -2.910 -0.691 6.129 1.00 88.25 188 ARG A C 1
ATOM 1562 O O . ARG A 1 188 ? -2.329 -1.249 5.201 1.00 88.25 188 ARG A O 1
ATOM 1569 N N . GLY A 1 189 ? -4.236 -0.664 6.243 1.00 77.12 189 GLY A N 1
ATOM 1570 C CA . GLY A 1 189 ? -5.147 -1.277 5.273 1.00 77.12 189 GLY A CA 1
ATOM 1571 C C . GLY A 1 189 ? -5.390 -0.376 4.061 1.00 77.12 189 GLY A C 1
ATOM 1572 O O . GLY A 1 189 ? -5.292 0.848 4.163 1.00 77.12 189 GLY A O 1
ATOM 1573 N N . PHE A 1 190 ? -5.707 -0.971 2.905 1.00 65.94 190 PHE A N 1
ATOM 1574 C CA . PHE A 1 190 ? -5.861 -0.212 1.659 1.00 65.94 190 PHE A CA 1
ATOM 1575 C C . PHE A 1 190 ? -7.232 0.447 1.458 1.00 65.94 190 PHE A C 1
ATOM 1577 O O . PHE A 1 190 ? -7.252 1.495 0.827 1.00 65.94 190 PHE A O 1
ATOM 1584 N N . THR A 1 191 ? -8.343 -0.049 2.009 1.00 62.94 191 THR A N 1
ATOM 1585 C CA . THR A 1 191 ? -9.680 0.579 1.865 1.00 62.94 191 THR A CA 1
ATOM 1586 C C . THR A 1 191 ? -10.727 -0.100 2.757 1.00 62.94 191 THR A C 1
ATOM 1588 O O . THR A 1 191 ? -10.434 -1.123 3.363 1.00 62.94 191 THR A O 1
ATOM 1591 N N . ASN A 1 192 ? -11.922 0.509 2.827 1.00 57.66 192 ASN A N 1
ATOM 1592 C CA . ASN A 1 192 ? -13.095 0.173 3.647 1.00 57.66 192 ASN A CA 1
ATOM 1593 C C . ASN A 1 192 ? -13.295 -1.315 3.970 1.00 57.66 192 ASN A C 1
ATOM 1595 O O . ASN A 1 192 ? -13.258 -2.173 3.097 1.00 57.66 192 ASN A O 1
ATOM 1599 N N . SER A 1 193 ? -13.612 -1.577 5.236 1.00 60.31 193 SER A N 1
ATOM 1600 C CA . SER A 1 193 ? -14.180 -2.841 5.682 1.00 60.31 193 SER A CA 1
ATOM 1601 C C . SER A 1 193 ? -15.594 -2.992 5.105 1.00 60.31 193 SER A C 1
ATOM 1603 O O . SER A 1 193 ? -16.500 -2.254 5.495 1.00 60.31 193 SER A O 1
ATOM 1605 N N . ASP A 1 194 ? -15.782 -3.954 4.203 1.00 63.34 194 ASP A N 1
ATOM 1606 C CA . ASP A 1 194 ? -17.109 -4.418 3.756 1.00 63.34 194 ASP A CA 1
ATOM 1607 C C . ASP A 1 194 ? -17.825 -5.255 4.835 1.00 63.34 194 ASP A C 1
ATOM 1609 O O . ASP A 1 194 ? -18.931 -5.755 4.627 1.00 63.34 194 ASP A O 1
ATOM 1613 N N . ASP A 1 195 ? -17.189 -5.419 5.996 1.00 70.06 195 ASP A N 1
ATOM 1614 C CA . ASP A 1 195 ? -17.712 -6.182 7.114 1.00 70.06 195 ASP A CA 1
ATOM 1615 C C . ASP A 1 195 ? -19.032 -5.569 7.605 1.00 70.06 195 ASP A C 1
ATOM 1617 O O . ASP A 1 195 ? -19.108 -4.424 8.060 1.00 70.06 195 ASP A O 1
ATOM 1621 N N . GLN A 1 196 ? -20.091 -6.372 7.506 1.00 78.12 196 GLN A N 1
ATOM 1622 C CA . GLN A 1 196 ? -21.451 -5.998 7.895 1.00 78.12 196 GLN A CA 1
ATOM 1623 C C . GLN A 1 196 ? -21.631 -5.902 9.411 1.00 78.12 196 GLN A C 1
ATOM 1625 O O . GLN A 1 196 ? -22.645 -5.380 9.868 1.00 78.12 196 GLN A O 1
ATOM 1630 N N . TYR A 1 197 ? -20.668 -6.408 10.179 1.00 85.38 197 TYR A N 1
ATOM 1631 C CA . TYR A 1 197 ? -20.702 -6.478 11.632 1.00 85.38 197 TYR A CA 1
ATOM 1632 C C . TYR A 1 197 ? -19.415 -5.896 12.192 1.00 85.38 197 TYR A C 1
ATOM 1634 O O . TYR A 1 197 ? -18.323 -6.190 11.699 1.00 85.38 197 TYR A O 1
ATOM 1642 N N . PHE A 1 198 ? -19.551 -5.058 13.214 1.00 90.81 198 PHE A N 1
ATOM 1643 C CA . PHE A 1 198 ? -18.406 -4.512 13.926 1.00 90.81 198 PHE A CA 1
ATOM 1644 C C . PHE A 1 198 ? -18.776 -4.076 15.335 1.00 90.81 198 PHE A C 1
ATOM 1646 O O . PHE A 1 198 ? -19.924 -3.736 15.635 1.00 90.81 198 PHE A O 1
ATOM 1653 N N . TYR A 1 199 ? -17.762 -4.029 16.184 1.00 92.06 199 TYR A N 1
ATOM 1654 C CA . TYR A 1 199 ? -17.853 -3.515 17.539 1.00 92.06 199 TYR A CA 1
ATOM 1655 C C . TYR A 1 199 ? -17.237 -2.125 17.571 1.00 92.06 199 TYR A C 1
ATOM 1657 O O . TYR A 1 199 ? -16.132 -1.927 17.083 1.00 92.06 199 TYR A O 1
ATOM 1665 N N . SER A 1 200 ? -17.943 -1.141 18.114 1.00 91.94 200 SER A N 1
ATOM 1666 C CA . SER A 1 200 ? -17.405 0.197 18.345 1.00 91.94 200 SER A CA 1
ATOM 1667 C C . SER A 1 200 ? -17.150 0.380 19.827 1.00 91.94 200 SER A C 1
ATOM 1669 O O . SER A 1 200 ? -18.082 0.302 20.622 1.00 91.94 200 SER A O 1
ATOM 1671 N N . PHE A 1 201 ? -15.913 0.684 20.181 1.00 91.94 201 PHE A N 1
ATOM 1672 C CA . PHE A 1 201 ? -15.528 1.093 21.519 1.00 91.94 201 PHE A CA 1
ATOM 1673 C C . PHE A 1 201 ? -15.572 2.605 21.603 1.00 91.94 201 PHE A C 1
ATOM 1675 O O . PHE A 1 201 ? -15.037 3.293 20.729 1.00 91.94 201 PHE A O 1
ATOM 1682 N N . ARG A 1 202 ? -16.194 3.108 22.660 1.00 89.88 202 ARG A N 1
ATOM 1683 C CA . ARG A 1 202 ? -16.133 4.507 23.055 1.00 89.88 202 ARG A CA 1
ATOM 1684 C C . ARG A 1 202 ? -15.505 4.573 24.436 1.00 89.88 202 ARG A C 1
ATOM 1686 O O . ARG A 1 202 ? -16.108 4.147 25.416 1.00 89.88 202 ARG A O 1
ATOM 1693 N N . PHE A 1 203 ? -14.299 5.118 24.482 1.00 87.50 203 PHE A N 1
ATOM 1694 C CA . PHE A 1 203 ? -13.578 5.360 25.725 1.00 87.50 203 PHE A CA 1
ATOM 1695 C C . PHE A 1 203 ? -14.043 6.689 26.322 1.00 87.50 203 PHE A C 1
ATOM 1697 O O . PHE A 1 203 ? -14.123 7.687 25.599 1.00 87.50 203 PHE A O 1
ATOM 1704 N N . SER A 1 204 ? -14.362 6.709 27.613 1.00 86.31 204 SER A N 1
ATOM 1705 C CA . SER A 1 204 ? -14.755 7.925 28.331 1.00 86.31 204 SER A CA 1
ATOM 1706 C C . SER A 1 204 ? -13.647 8.350 29.289 1.00 86.31 204 SER A C 1
ATOM 1708 O O . SER A 1 204 ? -13.278 7.596 30.188 1.00 86.31 204 SER A O 1
ATOM 1710 N N . TYR A 1 205 ? -13.138 9.567 29.090 1.00 81.38 205 TYR A N 1
ATOM 1711 C CA . TYR A 1 205 ? -12.115 10.194 29.929 1.00 81.38 205 TYR A CA 1
ATOM 1712 C C . TYR A 1 205 ? -12.699 11.478 30.531 1.00 81.38 205 TYR A C 1
ATOM 1714 O O . TYR A 1 205 ? -12.615 12.550 29.921 1.00 81.38 205 TYR A O 1
ATOM 1722 N N . GLY A 1 206 ? -13.370 11.379 31.679 1.00 74.25 206 GLY A N 1
ATOM 1723 C CA . GLY A 1 206 ? -14.013 12.521 32.328 1.00 74.25 206 GLY A CA 1
ATOM 1724 C C . GLY A 1 206 ? -14.937 13.328 31.401 1.00 74.25 206 GLY A C 1
ATOM 1725 O O . GLY A 1 206 ? -15.711 12.786 30.615 1.00 74.25 206 GLY A O 1
ATOM 1726 N N . TYR A 1 207 ? -14.875 14.661 31.492 1.00 58.72 207 TYR A N 1
ATOM 1727 C CA . TYR A 1 207 ? -15.987 15.524 31.080 1.00 58.72 207 TYR A CA 1
ATOM 1728 C C . TYR A 1 207 ? -16.320 15.640 29.585 1.00 58.72 207 TYR A C 1
ATOM 1730 O O . TYR A 1 207 ? -17.358 16.248 29.359 1.00 58.72 207 TYR A O 1
ATOM 1738 N N . ASN A 1 208 ? -15.539 15.159 28.593 1.00 57.78 208 ASN A N 1
ATOM 1739 C CA . ASN A 1 208 ? -15.971 15.184 27.164 1.00 57.78 208 ASN A CA 1
ATOM 1740 C C . ASN A 1 208 ? -15.026 14.562 26.104 1.00 57.78 208 ASN A C 1
ATOM 1742 O O . ASN A 1 208 ? -15.289 14.702 24.907 1.00 57.78 208 ASN A O 1
ATOM 1746 N N . THR A 1 209 ? -13.913 13.921 26.462 1.00 61.16 209 THR A N 1
ATOM 1747 C CA . THR A 1 209 ? -13.029 13.312 25.451 1.00 61.16 209 THR A CA 1
ATOM 1748 C C . THR A 1 209 ? -13.440 11.874 25.179 1.00 61.16 209 THR A C 1
ATOM 1750 O O . THR A 1 209 ? -13.464 11.046 26.088 1.00 61.16 209 THR A O 1
ATOM 1753 N N . HIS A 1 210 ? -13.753 11.591 23.914 1.00 69.62 210 HIS A N 1
ATOM 1754 C CA . HIS A 1 210 ? -14.074 10.255 23.435 1.00 69.62 210 HIS A CA 1
ATOM 1755 C C . HIS A 1 210 ? -13.150 9.877 22.291 1.00 69.62 210 HIS A C 1
ATOM 1757 O O . HIS A 1 210 ? -13.111 10.566 21.270 1.00 69.62 210 HIS A O 1
ATOM 1763 N N . GLN A 1 211 ? -12.471 8.746 22.435 1.00 76.31 211 GLN A N 1
ATOM 1764 C CA . GLN A 1 211 ? -11.829 8.087 21.309 1.00 76.31 211 GLN A CA 1
ATOM 1765 C C . GLN A 1 211 ? -12.711 6.932 20.857 1.00 76.31 211 GLN A C 1
ATOM 1767 O O . GLN A 1 211 ? -13.253 6.193 21.682 1.00 76.31 211 GLN A O 1
ATOM 1772 N N . ASN A 1 212 ? -12.873 6.804 19.541 1.00 84.50 212 ASN A N 1
ATOM 1773 C CA . ASN A 1 212 ? -13.646 5.727 18.946 1.00 84.50 212 ASN A CA 1
ATOM 1774 C C . ASN A 1 212 ? -12.704 4.755 18.239 1.00 84.50 212 ASN A C 1
ATOM 1776 O O . ASN A 1 212 ? -11.950 5.146 17.341 1.00 84.50 212 ASN A O 1
ATOM 1780 N N . ILE A 1 213 ? -12.799 3.488 18.624 1.00 91.12 213 ILE A N 1
ATOM 1781 C CA . ILE A 1 213 ? -12.158 2.370 17.933 1.00 91.12 213 ILE A CA 1
ATOM 1782 C C . ILE A 1 213 ? -13.272 1.495 17.380 1.00 91.12 213 ILE A C 1
ATOM 1784 O O . ILE A 1 213 ? -14.244 1.227 18.076 1.00 91.12 213 ILE A O 1
ATOM 1788 N N . SER A 1 214 ? -13.171 1.061 16.130 1.00 91.94 214 SER A N 1
ATOM 1789 C CA . SER A 1 214 ? -14.085 0.071 15.563 1.00 91.94 214 SER A CA 1
ATOM 1790 C C . SER A 1 214 ? -13.323 -1.199 15.228 1.00 91.94 214 SER A C 1
ATOM 1792 O O . SER A 1 214 ? -12.382 -1.157 14.441 1.00 91.94 214 SER A O 1
ATOM 1794 N N . VAL A 1 215 ? -13.735 -2.319 15.804 1.00 93.06 215 VAL A N 1
ATOM 1795 C CA . VAL A 1 215 ? -13.154 -3.642 15.595 1.00 93.06 215 VAL A CA 1
ATOM 1796 C C . VAL A 1 215 ? -14.061 -4.424 14.654 1.00 93.06 215 VAL A C 1
ATOM 1798 O O . VAL A 1 215 ? -15.223 -4.693 14.956 1.00 93.06 215 VAL A O 1
ATOM 1801 N N . TYR A 1 216 ? -13.517 -4.765 13.496 1.00 91.88 216 TYR A N 1
ATOM 1802 C CA . TYR A 1 216 ? -14.113 -5.634 12.490 1.00 91.88 216 TYR A CA 1
ATOM 1803 C C . TYR A 1 216 ? -13.402 -6.986 12.518 1.00 91.88 216 TYR A C 1
ATOM 1805 O O . TYR A 1 216 ? -12.334 -7.121 13.115 1.00 91.88 216 TYR A O 1
ATOM 1813 N N . LYS A 1 217 ? -13.936 -7.977 11.804 1.00 91.25 217 LYS A N 1
ATOM 1814 C CA . LYS A 1 217 ? -13.375 -9.331 11.809 1.00 91.25 217 LYS A CA 1
ATOM 1815 C C . LYS A 1 217 ? -11.896 -9.365 11.416 1.00 91.25 217 LYS A C 1
ATOM 1817 O O . LYS A 1 217 ? -11.101 -10.019 12.076 1.00 91.25 217 LYS A O 1
ATOM 1822 N N . GLN A 1 218 ? -11.517 -8.644 10.362 1.00 90.00 218 GLN A N 1
ATOM 1823 C CA . GLN A 1 218 ? -10.138 -8.640 9.841 1.00 90.00 218 GLN A CA 1
ATOM 1824 C C . GLN A 1 218 ? -9.429 -7.284 9.970 1.00 90.00 218 GLN A C 1
ATOM 1826 O O . GLN A 1 218 ? -8.273 -7.135 9.564 1.00 90.00 218 GLN A O 1
ATOM 1831 N N . HIS A 1 219 ? -10.117 -6.275 10.505 1.00 90.88 219 HIS A N 1
ATOM 1832 C CA . HIS A 1 219 ? -9.648 -4.896 10.485 1.00 90.88 219 HIS A CA 1
ATOM 1833 C C . HIS A 1 219 ? -9.969 -4.178 11.788 1.00 90.88 219 HIS A C 1
ATOM 1835 O O . HIS A 1 219 ? -10.974 -4.457 12.432 1.00 90.88 219 HIS A O 1
ATOM 1841 N N . ILE A 1 220 ? -9.168 -3.176 12.127 1.00 91.38 220 ILE A N 1
ATOM 1842 C CA . ILE A 1 220 ? -9.479 -2.218 13.182 1.00 91.38 220 ILE A CA 1
ATOM 1843 C C . ILE A 1 220 ? -9.401 -0.818 12.600 1.00 91.38 220 ILE A C 1
ATOM 1845 O O . ILE A 1 220 ? -8.450 -0.455 11.911 1.00 91.38 220 ILE A O 1
ATOM 1849 N N . ARG A 1 221 ? -10.417 -0.011 12.876 1.00 90.19 221 ARG A N 1
ATOM 1850 C CA . ARG A 1 221 ? -10.411 1.418 12.604 1.00 90.19 221 ARG A CA 1
ATOM 1851 C C . ARG A 1 221 ? -10.121 2.157 13.897 1.00 90.19 221 ARG A C 1
ATOM 1853 O O . ARG A 1 221 ? -10.885 2.043 14.848 1.00 90.19 221 ARG A O 1
ATOM 1860 N N . ILE A 1 222 ? -9.052 2.936 13.904 1.00 87.94 222 ILE A N 1
ATOM 1861 C CA . ILE A 1 222 ? -8.721 3.845 14.999 1.00 87.94 222 ILE A CA 1
ATOM 1862 C C . ILE A 1 222 ? -8.881 5.244 14.418 1.00 87.94 222 ILE A C 1
ATOM 1864 O O . ILE A 1 222 ? -8.201 5.608 13.455 1.00 87.94 222 ILE A O 1
ATOM 1868 N N . GLU A 1 223 ? -9.854 5.992 14.940 1.00 83.00 223 GLU 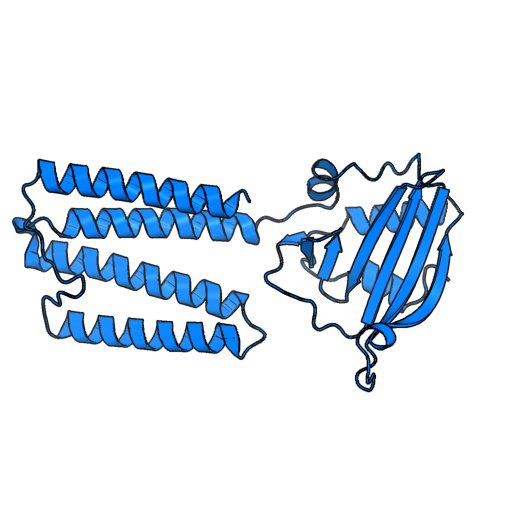A N 1
ATOM 1869 C CA . GLU A 1 223 ? -10.254 7.293 14.398 1.00 83.00 223 GLU A CA 1
ATOM 1870 C C . GLU A 1 223 ? -10.628 7.230 12.899 1.00 83.00 223 GLU A C 1
ATOM 1872 O O . GLU A 1 223 ? -11.617 6.608 12.508 1.00 83.00 223 GLU A O 1
ATOM 1877 N N . SER A 1 224 ? -9.844 7.896 12.045 1.00 81.75 224 SER A N 1
ATOM 1878 C CA . SER A 1 224 ? -10.022 7.952 10.590 1.00 81.75 224 SER A CA 1
ATOM 1879 C C . SER A 1 224 ? -9.163 6.937 9.831 1.00 81.75 224 SER A C 1
ATOM 1881 O O . SER A 1 224 ? -9.283 6.833 8.609 1.00 81.75 224 SER A O 1
ATOM 1883 N N . GLN A 1 225 ? -8.280 6.211 10.522 1.00 85.94 225 GLN A N 1
ATOM 1884 C CA . GLN A 1 225 ? -7.319 5.299 9.909 1.00 85.94 225 GLN A CA 1
ATOM 1885 C C . GLN A 1 225 ? -7.798 3.852 10.033 1.00 85.94 225 GLN A C 1
ATOM 1887 O O . GLN A 1 225 ? -8.276 3.428 11.083 1.00 85.94 225 GLN A O 1
ATOM 1892 N N . LEU A 1 226 ? -7.660 3.091 8.947 1.00 88.38 226 LEU A N 1
ATOM 1893 C CA . LEU A 1 226 ? -7.998 1.673 8.899 1.00 88.38 226 LEU A CA 1
ATOM 1894 C C . LEU A 1 226 ? -6.724 0.830 8.907 1.00 88.38 226 LEU A C 1
ATOM 1896 O O . LEU A 1 226 ? -5.804 1.049 8.113 1.00 88.38 226 LEU A O 1
ATOM 1900 N N . TYR A 1 227 ? -6.715 -0.170 9.772 1.00 91.06 227 TYR A N 1
ATOM 1901 C CA . TYR A 1 227 ? -5.637 -1.122 9.942 1.00 91.06 227 TYR A CA 1
ATOM 1902 C C . TYR A 1 227 ? -6.157 -2.536 9.708 1.00 91.06 227 TYR A C 1
ATOM 1904 O O . TYR A 1 227 ? -7.286 -2.861 10.062 1.00 91.06 227 TYR A O 1
ATOM 1912 N N . LYS A 1 228 ? -5.334 -3.375 9.093 1.00 91.12 228 LYS A N 1
ATOM 1913 C CA . LYS A 1 228 ? -5.552 -4.809 8.932 1.00 91.12 228 LYS A CA 1
ATOM 1914 C C . LYS A 1 228 ? -4.846 -5.530 10.070 1.00 91.12 228 LYS A C 1
ATOM 1916 O O . LYS A 1 228 ? -3.679 -5.230 10.328 1.00 91.12 228 LYS A O 1
ATOM 1921 N N . VAL A 1 229 ? -5.537 -6.462 10.715 1.00 91.50 229 VAL A N 1
ATOM 1922 C CA . VAL A 1 229 ? -4.937 -7.319 11.743 1.00 91.50 229 VAL A CA 1
ATOM 1923 C C . VAL A 1 229 ? -4.058 -8.364 11.059 1.00 91.50 229 VAL A C 1
ATOM 1925 O O . VAL A 1 229 ? -4.447 -8.949 10.043 1.00 91.50 229 VAL A O 1
ATOM 1928 N N . ILE A 1 230 ? -2.839 -8.553 11.558 1.00 90.62 230 ILE A N 1
ATOM 1929 C CA . ILE A 1 230 ? -1.953 -9.625 11.107 1.00 90.62 230 ILE A CA 1
ATOM 1930 C C . ILE A 1 230 ? -2.294 -10.885 11.900 1.00 90.62 230 ILE A C 1
ATOM 1932 O O . ILE A 1 230 ? -2.174 -10.899 13.118 1.00 90.62 230 ILE A O 1
ATOM 1936 N N . GLY A 1 231 ? -2.659 -11.956 11.195 1.00 89.12 231 GLY A N 1
ATOM 1937 C CA . GLY A 1 231 ? -3.066 -13.207 11.831 1.00 89.12 231 GLY A CA 1
ATOM 1938 C C . GLY A 1 231 ? -4.533 -13.181 12.249 1.00 89.12 231 GLY A C 1
ATOM 1939 O O . GLY A 1 231 ? -5.361 -12.582 11.558 1.00 89.12 231 GLY A O 1
ATOM 1940 N N . ASP A 1 232 ? -4.834 -13.861 13.349 1.00 89.12 232 ASP A N 1
ATOM 1941 C CA . ASP A 1 232 ? -6.188 -13.982 13.879 1.00 89.12 232 ASP A CA 1
ATOM 1942 C C . ASP A 1 232 ? -6.521 -12.777 14.767 1.00 89.12 232 ASP A C 1
ATOM 1944 O O . ASP A 1 232 ? -5.687 -12.292 15.532 1.00 89.12 232 ASP A O 1
ATOM 1948 N N . ASN A 1 233 ? -7.750 -12.271 14.660 1.00 91.88 233 ASN A N 1
ATOM 1949 C CA . ASN A 1 233 ? -8.217 -11.157 15.480 1.00 91.88 233 ASN A CA 1
ATOM 1950 C C . ASN A 1 233 ? -8.861 -11.692 16.764 1.00 91.88 233 ASN A C 1
ATOM 1952 O O . ASN A 1 233 ? -10.088 -11.751 16.872 1.00 91.88 233 ASN A O 1
ATOM 1956 N N . THR A 1 234 ? -8.022 -12.075 17.727 1.00 91.94 234 THR A N 1
ATOM 1957 C CA . THR A 1 234 ? -8.444 -12.654 19.017 1.00 91.94 234 THR A CA 1
ATOM 1958 C C . THR A 1 234 ? -9.413 -11.751 19.775 1.00 91.94 234 THR A C 1
ATOM 1960 O O . THR A 1 234 ? -10.365 -12.230 20.387 1.00 91.94 234 THR A O 1
ATOM 1963 N N . LEU A 1 235 ? -9.225 -10.433 19.676 1.00 93.94 235 LEU A N 1
ATOM 1964 C CA . LEU A 1 235 ? -10.121 -9.449 20.269 1.00 93.94 235 LEU A CA 1
ATOM 1965 C C . LEU A 1 235 ? -11.532 -9.534 19.673 1.00 93.94 235 LEU A C 1
ATOM 1967 O O . LEU A 1 235 ? -12.509 -9.513 20.416 1.00 93.94 235 LEU A O 1
ATOM 1971 N N . TYR A 1 236 ? -11.657 -9.633 18.345 1.00 93.50 236 TYR A N 1
ATOM 1972 C CA . TYR A 1 236 ? -12.967 -9.788 17.706 1.00 93.50 236 TYR A CA 1
ATOM 1973 C C . TYR A 1 236 ? -13.645 -11.096 18.130 1.00 93.50 236 TYR A C 1
ATOM 1975 O O . TYR A 1 236 ? -14.831 -11.078 18.448 1.00 93.50 236 TYR A O 1
ATOM 1983 N N . GLU A 1 237 ? -12.898 -12.201 18.190 1.00 92.31 237 GLU A N 1
ATOM 1984 C CA . GLU A 1 237 ? -13.422 -13.503 18.628 1.00 92.31 237 GLU A CA 1
ATOM 1985 C C . GLU A 1 237 ? -13.946 -13.447 20.072 1.00 92.31 237 GLU A C 1
ATOM 1987 O O . GLU A 1 237 ? -15.088 -13.826 20.322 1.00 92.31 237 GLU A O 1
ATOM 1992 N N . LYS A 1 238 ? -13.191 -12.850 21.007 1.00 92.69 238 LYS A N 1
ATOM 1993 C CA . LYS A 1 238 ? -13.642 -12.645 22.398 1.00 92.69 238 LYS A CA 1
ATOM 1994 C C . LYS A 1 238 ? -14.933 -11.823 22.500 1.00 92.69 238 LYS A C 1
ATOM 1996 O O . LYS A 1 238 ? -15.779 -12.098 23.352 1.00 92.69 238 LYS A O 1
ATOM 2001 N N . LEU A 1 239 ? -15.092 -10.801 21.655 1.00 92.31 239 LEU A N 1
ATOM 2002 C CA . LEU A 1 239 ? -16.307 -9.974 21.610 1.00 92.31 239 LEU A CA 1
ATOM 2003 C C . LEU A 1 239 ? -17.503 -10.725 21.009 1.00 92.31 239 LEU A C 1
ATOM 2005 O O . LEU A 1 239 ? -18.648 -10.457 21.384 1.00 92.31 239 LEU A O 1
ATOM 2009 N N . GLU A 1 240 ? -17.258 -11.626 20.057 1.00 90.50 240 GLU A N 1
ATOM 2010 C CA . GLU A 1 240 ? -18.283 -12.477 19.445 1.00 90.50 240 GLU A CA 1
ATOM 2011 C C . GLU A 1 240 ? -18.767 -13.558 20.421 1.00 90.50 240 GLU A C 1
ATOM 2013 O O . GLU A 1 240 ? -19.973 -13.787 20.526 1.00 90.50 240 GLU A O 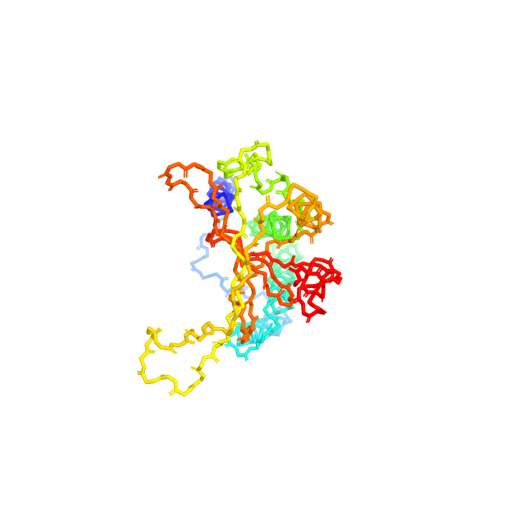1
ATOM 2018 N N . ASP A 1 241 ? -17.853 -14.121 21.213 1.00 91.06 241 ASP A N 1
ATOM 2019 C CA . ASP A 1 241 ? -18.140 -15.142 22.227 1.00 91.06 241 ASP A CA 1
ATOM 2020 C C . ASP A 1 241 ? -18.812 -14.590 23.500 1.00 91.06 241 ASP A C 1
ATOM 2022 O O . ASP A 1 241 ? -19.240 -15.361 24.361 1.00 91.06 241 ASP A O 1
ATOM 2026 N N . GLY A 1 242 ? -18.934 -13.264 23.626 1.00 86.44 242 GLY A N 1
ATOM 2027 C CA . GLY A 1 242 ? -19.564 -12.619 24.780 1.00 86.44 242 GLY A CA 1
ATOM 2028 C C . GLY A 1 242 ? -18.697 -12.634 26.040 1.00 86.44 242 GLY A C 1
ATOM 2029 O O . GLY A 1 242 ? -19.220 -12.641 27.148 1.00 86.44 242 GLY A O 1
ATOM 2030 N N . HIS A 1 243 ? -17.368 -12.640 25.894 1.00 86.44 243 HIS A N 1
ATOM 2031 C CA . HIS A 1 243 ? -16.429 -12.693 27.027 1.00 86.44 243 HIS A CA 1
ATOM 2032 C C . HIS A 1 243 ? -16.568 -11.510 28.003 1.00 86.44 243 HIS A C 1
ATOM 2034 O O . HIS A 1 243 ? -16.233 -11.634 29.174 1.00 86.44 243 HIS A O 1
ATOM 2040 N N . PHE A 1 244 ? -17.087 -10.377 27.525 1.00 81.88 244 PHE A N 1
ATOM 2041 C CA . PHE A 1 244 ? -17.254 -9.134 28.286 1.00 81.88 244 PHE A CA 1
ATOM 2042 C C . PHE A 1 244 ? -18.710 -8.871 28.721 1.00 81.88 244 PHE A C 1
ATOM 2044 O O . PHE A 1 244 ? -19.068 -7.727 29.000 1.00 81.88 244 PHE A O 1
ATOM 2051 N N . ASP A 1 245 ? -19.558 -9.901 28.703 1.00 78.06 245 ASP A N 1
ATOM 2052 C CA . ASP A 1 245 ? -21.004 -9.810 28.949 1.00 78.06 245 ASP A CA 1
ATOM 2053 C C . ASP A 1 245 ? -21.432 -9.860 30.419 1.00 78.06 245 ASP A C 1
ATOM 2055 O O . ASP A 1 245 ? -20.849 -10.643 31.203 1.00 78.06 245 ASP A O 1
#

pLDDT: mean 87.0, std 10.29, range [51.25, 97.88]

Sequence (245 aa):
MYLSLFITSVMLVTLLLTLWVKRKFTIEVNVWPYRTINNTHKVVKRICLFFAIVCITGLFISNYYEFFGITLMIVVIFSLIYDTYVEYKYEREEKDYLISLLHTISALIISIGVLSYFYTTLTFDDINANADSINSESIESIEIMHYQVNENADNVLDRLMRRRTITLENDQDMNELIIELKDLELRRGFTNSDDQYFYSFRFSYGYNTHQNISVYKQHIRIESQLYKVIGDNTLYEKLEDGHFD

Organism: NCBI:txid472978

InterPro domains:
  IPR025441 Protein of unknown function DUF4181 [PF13789] (15-113)

Radius of gyration: 25.08 Å; chains: 1; bounding box: 60×34×69 Å

Secondary structure (DSSP, 8-state):
-HHHHHHHHHHHHHHHHHHHHHHHHT----S-S----SHHHHHHHHHHHHHHHHHHHHHHH-S-HHHHHHHHHHHHHHHHHHHHHHHHHH-TTT-THHHHHHHHHHHHHHHHHHHHHHHS-B-HHHHHTSSS---GGG--EEEEEEEEE-TT-SSGGGGEEEEEEEEE-SHHHHHHHHHHHHH--EEE-SS----SEEEEEEEEETTTEEEEEEEESSEEEETTEEEEESS--HHHHHHHTTTT-